Protein AF-A0A6L9EYH8-F1 (afdb_monomer_lite)

Foldseek 3Di:
DPPVPPVPDDPPVVVVVCCCVPVVVVVVVVCLVVPADLPPLDDDLVVLVVCLVVLCVQQVPQEAEPDCLLSSLLSVLVVLVSVCSLAREYEAEDADPDQWAKDWDPCCLVPDLSPTHIYIYGYPPDCLQQLAFSLLNNQVSNLRVLVVVVVSPDDPVRRVVLVVCCVPPPPSVVVVSVVSLLVSLVSNSLSSNLLNCLQPHDSLVCLVSNCVSVVPPVVVNVLLVVLLVCLLVLNLVVSLVSVVVVCVVVVVCLQVVLSSLLSNLVSSLVVVCVVDDPVVNVVSLVSSLVSLVSSCVSNVLALSSLVSNLVSCVVVVNVPSNLVSLVSSCVSPVSGSSSVVVVVVVCVVVVHD

pLDDT: mean 81.03, std 15.71, range [32.38, 97.25]

Structure (mmCIF, N/CA/C/O backbone):
data_AF-A0A6L9EYH8-F1
#
_entry.id   AF-A0A6L9EYH8-F1
#
loop_
_atom_site.group_PDB
_atom_site.id
_atom_site.type_symbol
_atom_site.label_atom_id
_atom_site.label_alt_id
_atom_site.label_comp_id
_atom_site.label_asym_id
_atom_site.label_entity_id
_atom_site.label_seq_id
_atom_site.pdbx_PDB_ins_code
_atom_site.Cartn_x
_atom_site.Cartn_y
_atom_site.Cartn_z
_atom_site.occupancy
_atom_site.B_iso_or_equiv
_atom_site.auth_seq_id
_atom_site.auth_comp_id
_atom_site.auth_asym_id
_atom_site.auth_atom_id
_atom_site.pdbx_PDB_model_num
ATOM 1 N N . MET A 1 1 ? 0.171 -6.968 66.151 1.00 46.44 1 MET A N 1
ATOM 2 C CA . MET A 1 1 ? 0.630 -5.796 65.361 1.00 46.44 1 MET A CA 1
ATOM 3 C C . MET A 1 1 ? 2.165 -5.597 65.370 1.00 46.44 1 MET A C 1
ATOM 5 O O . MET A 1 1 ? 2.631 -4.466 65.393 1.00 46.44 1 MET A O 1
ATOM 9 N N . LYS A 1 2 ? 2.979 -6.671 65.322 1.00 44.16 2 LYS A N 1
ATOM 10 C CA . LYS A 1 2 ? 4.462 -6.582 65.276 1.00 44.16 2 LYS A CA 1
ATOM 11 C C . LYS A 1 2 ? 5.140 -7.482 64.223 1.00 44.16 2 LYS A C 1
ATOM 13 O O . LYS A 1 2 ? 6.359 -7.507 64.157 1.00 44.16 2 LYS A O 1
ATOM 18 N N . ILE A 1 3 ? 4.368 -8.152 63.360 1.00 38.44 3 ILE A N 1
ATOM 19 C CA . ILE A 1 3 ? 4.906 -8.999 62.274 1.00 38.44 3 ILE A CA 1
ATOM 20 C C . ILE A 1 3 ? 4.793 -8.311 60.895 1.00 38.44 3 ILE A C 1
ATOM 22 O O . ILE A 1 3 ? 5.611 -8.561 60.021 1.00 38.44 3 ILE A O 1
ATOM 26 N N . LEU A 1 4 ? 3.899 -7.324 60.724 1.00 32.38 4 LEU A N 1
ATOM 27 C CA . LEU A 1 4 ? 3.740 -6.593 59.453 1.00 32.38 4 LEU A CA 1
ATOM 28 C C . LEU A 1 4 ? 4.726 -5.426 59.217 1.00 32.38 4 LEU A C 1
ATOM 30 O O . LEU A 1 4 ? 4.709 -4.835 58.145 1.00 32.38 4 LEU A O 1
ATOM 34 N N . LYS A 1 5 ? 5.600 -5.084 60.175 1.00 34.53 5 LYS A N 1
ATOM 35 C CA . LYS A 1 5 ? 6.577 -3.977 60.033 1.00 34.53 5 LYS A CA 1
ATOM 36 C C . LYS A 1 5 ? 7.993 -4.413 59.624 1.00 34.53 5 LYS A C 1
ATOM 38 O O . LYS A 1 5 ? 8.874 -3.568 59.543 1.00 34.53 5 LYS A O 1
ATOM 43 N N . LYS A 1 6 ? 8.227 -5.705 59.357 1.00 36.25 6 LYS A N 1
ATOM 44 C CA . LYS A 1 6 ? 9.548 -6.230 58.943 1.00 36.25 6 LYS A CA 1
ATOM 45 C C . LYS A 1 6 ? 9.671 -6.600 57.460 1.00 36.25 6 LYS A C 1
ATOM 47 O O . LYS A 1 6 ? 10.753 -6.978 57.039 1.00 36.25 6 LYS A O 1
ATOM 52 N N . ILE A 1 7 ? 8.611 -6.445 56.664 1.00 36.25 7 ILE A N 1
ATOM 53 C CA . ILE A 1 7 ? 8.647 -6.710 55.210 1.00 36.25 7 ILE A CA 1
ATOM 54 C C . ILE A 1 7 ? 8.896 -5.420 54.399 1.00 36.25 7 ILE A C 1
ATOM 56 O O . ILE A 1 7 ? 9.101 -5.460 53.193 1.00 36.25 7 ILE A O 1
ATOM 60 N N . THR A 1 8 ? 8.969 -4.256 55.051 1.00 41.19 8 THR A N 1
ATOM 61 C CA . THR A 1 8 ? 9.133 -2.957 54.374 1.00 41.19 8 THR A CA 1
ATOM 62 C C . THR A 1 8 ? 10.580 -2.476 54.228 1.00 41.19 8 THR A C 1
ATOM 64 O O . THR A 1 8 ? 10.797 -1.332 53.845 1.00 41.19 8 THR A O 1
ATOM 67 N N . LEU A 1 9 ? 11.587 -3.305 54.511 1.00 42.16 9 LEU A N 1
ATOM 68 C CA . LEU A 1 9 ? 12.986 -2.894 54.367 1.00 42.16 9 LEU A CA 1
ATOM 69 C C . LEU A 1 9 ? 13.873 -4.087 54.017 1.00 42.16 9 LEU A C 1
ATOM 71 O O . LEU A 1 9 ? 14.459 -4.704 54.896 1.00 42.16 9 LEU A O 1
ATOM 75 N N . LEU A 1 10 ? 13.923 -4.418 52.725 1.00 42.00 10 LEU A N 1
ATOM 76 C CA . LEU A 1 10 ? 15.112 -4.944 52.032 1.00 42.00 10 LEU A CA 1
ATOM 77 C C . LEU A 1 10 ? 14.871 -5.110 50.520 1.00 42.00 10 LEU A C 1
ATOM 79 O O . LEU A 1 10 ? 15.450 -5.979 49.882 1.00 42.00 10 LEU A O 1
ATOM 83 N N . ILE A 1 11 ? 14.064 -4.241 49.904 1.00 47.22 11 ILE A N 1
ATOM 84 C CA . ILE A 1 11 ? 14.244 -3.987 48.472 1.00 47.22 11 ILE A CA 1
ATOM 85 C C . ILE A 1 11 ? 15.241 -2.839 48.409 1.00 47.22 11 IL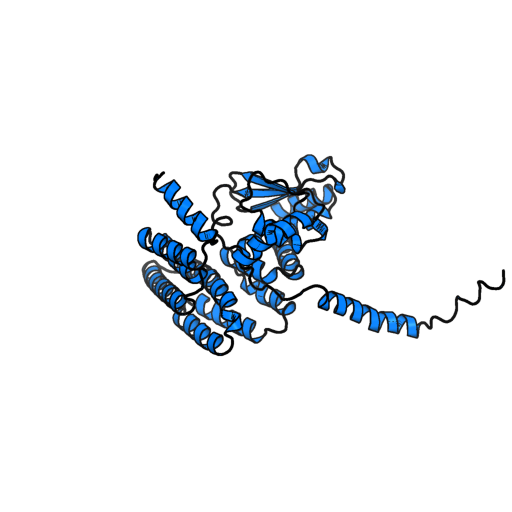E A C 1
ATOM 87 O O . ILE A 1 11 ? 14.877 -1.672 48.522 1.00 47.22 11 ILE A O 1
ATOM 91 N N . ASN A 1 12 ? 16.524 -3.198 48.376 1.00 47.91 12 ASN A N 1
ATOM 92 C CA . ASN A 1 12 ? 17.619 -2.251 48.223 1.00 47.91 12 ASN A CA 1
ATOM 93 C C . ASN A 1 12 ? 17.282 -1.328 47.030 1.00 47.91 12 ASN A C 1
ATOM 95 O O . ASN A 1 12 ? 16.975 -1.852 45.956 1.00 47.91 12 ASN A O 1
ATOM 99 N N . PRO A 1 13 ? 17.295 0.010 47.168 1.00 50.84 13 PRO A N 1
ATOM 100 C CA . PRO A 1 13 ? 17.012 0.909 46.049 1.00 50.84 13 PRO A CA 1
ATOM 101 C C . PRO A 1 13 ? 17.941 0.644 44.855 1.00 50.84 13 PRO A C 1
ATOM 103 O O . PRO A 1 13 ? 17.521 0.820 43.717 1.00 50.84 13 PRO A O 1
ATOM 106 N N . LEU A 1 14 ? 19.143 0.101 45.092 1.00 47.88 14 LEU A N 1
ATOM 107 C CA . LEU A 1 14 ? 20.054 -0.364 44.045 1.00 47.88 14 LEU A CA 1
ATOM 108 C C . LEU A 1 14 ? 19.530 -1.600 43.283 1.00 47.88 14 LEU A C 1
ATOM 110 O O . LEU A 1 14 ? 19.782 -1.729 42.088 1.00 47.88 14 LEU A O 1
ATOM 114 N N . PHE A 1 15 ? 18.778 -2.483 43.951 1.00 52.97 15 PHE A N 1
ATOM 115 C CA . PHE A 1 15 ? 18.129 -3.667 43.369 1.00 52.97 15 PHE A CA 1
ATOM 116 C C . PHE A 1 15 ? 16.884 -3.288 42.554 1.00 52.97 15 PHE A C 1
ATOM 118 O O . PHE A 1 15 ? 16.680 -3.794 41.456 1.00 52.97 15 PHE A O 1
ATOM 125 N N . LEU A 1 16 ? 16.081 -2.333 43.040 1.00 46.91 16 LEU A N 1
ATOM 126 C CA . LEU A 1 16 ? 14.957 -1.790 42.268 1.00 46.91 16 LEU A CA 1
ATOM 127 C C . LEU A 1 16 ? 15.458 -1.030 41.024 1.00 46.91 16 LEU A C 1
ATOM 129 O O . LEU A 1 16 ? 14.881 -1.159 39.949 1.00 46.91 16 LEU A O 1
ATOM 133 N N . LEU A 1 17 ? 16.570 -0.295 41.151 1.00 48.03 17 LEU A N 1
ATOM 134 C CA . LEU A 1 17 ? 17.207 0.418 40.043 1.00 48.03 17 LEU A CA 1
ATOM 135 C C . LEU A 1 17 ? 17.816 -0.541 39.009 1.00 48.03 17 LEU A C 1
ATOM 137 O O . LEU A 1 17 ? 17.683 -0.291 37.819 1.00 48.03 17 LEU A O 1
ATOM 141 N N . THR A 1 18 ? 18.429 -1.655 39.425 1.00 51.03 18 THR A N 1
ATOM 142 C CA . THR A 1 18 ? 18.945 -2.683 38.496 1.00 51.03 18 THR A CA 1
ATOM 143 C C . THR A 1 18 ? 17.826 -3.478 37.832 1.00 51.03 18 THR A C 1
ATOM 145 O O . THR A 1 18 ? 17.914 -3.746 36.640 1.00 51.03 18 THR A O 1
ATOM 148 N N . VAL A 1 19 ? 16.727 -3.776 38.530 1.00 52.09 19 VAL A N 1
ATOM 149 C CA . VAL A 1 19 ? 15.526 -4.350 37.903 1.00 52.09 19 VAL A CA 1
ATOM 150 C C . VAL A 1 19 ? 14.949 -3.383 36.861 1.00 52.09 19 VAL A C 1
ATOM 152 O O . VAL A 1 19 ? 14.676 -3.787 35.737 1.00 52.09 19 VAL A O 1
ATOM 155 N N . VAL A 1 20 ? 14.849 -2.087 37.160 1.00 54.41 20 VAL A N 1
ATOM 156 C CA . VAL A 1 20 ? 14.365 -1.095 36.184 1.00 54.41 20 VAL A CA 1
ATOM 157 C C . VAL A 1 20 ? 15.379 -0.830 35.062 1.00 54.41 20 VAL A C 1
ATOM 159 O O . VAL A 1 20 ? 14.963 -0.613 33.937 1.00 54.41 20 VAL A O 1
ATOM 162 N N . MET A 1 21 ? 16.693 -0.883 35.295 1.00 54.97 21 MET A N 1
ATOM 163 C CA . MET A 1 21 ? 17.698 -0.627 34.247 1.00 54.97 21 MET A CA 1
ATOM 164 C C . MET A 1 21 ? 18.076 -1.852 33.415 1.00 54.97 21 MET A C 1
ATOM 166 O O . MET A 1 21 ? 18.577 -1.687 32.311 1.00 54.97 21 MET A O 1
ATOM 170 N N . VAL A 1 22 ? 17.861 -3.070 33.909 1.00 58.69 22 VAL A N 1
ATOM 171 C CA . VAL A 1 22 ? 18.204 -4.302 33.181 1.00 58.69 22 VAL A CA 1
ATOM 172 C C . VAL A 1 22 ? 16.943 -4.981 32.673 1.00 58.69 22 VAL A C 1
ATOM 174 O O . VAL A 1 22 ? 16.856 -5.300 31.492 1.00 58.69 22 VAL A O 1
ATOM 177 N N . ILE A 1 23 ? 15.929 -5.142 33.527 1.00 52.66 23 ILE A N 1
ATOM 178 C CA . ILE A 1 23 ? 14.704 -5.861 33.164 1.00 52.66 23 ILE A CA 1
ATOM 179 C C . ILE A 1 23 ? 13.781 -4.978 32.328 1.00 52.66 23 ILE A C 1
ATOM 181 O O . ILE A 1 23 ? 13.160 -5.504 31.422 1.00 52.66 23 ILE A O 1
ATOM 185 N N . PHE A 1 24 ? 13.714 -3.655 32.535 1.00 48.50 24 PHE A N 1
ATOM 186 C CA . PHE A 1 24 ? 12.861 -2.793 31.698 1.00 48.50 24 PHE A CA 1
ATOM 187 C C . PHE A 1 24 ? 13.391 -2.636 30.261 1.00 48.50 24 PHE A C 1
ATOM 189 O O . PHE A 1 24 ? 12.591 -2.794 29.341 1.00 48.50 24 PHE A O 1
ATOM 196 N N . PRO A 1 25 ? 14.703 -2.424 30.004 1.00 50.03 25 PRO A N 1
ATOM 197 C CA . PRO A 1 25 ? 15.242 -2.461 28.647 1.00 50.03 25 PRO A CA 1
ATOM 198 C C . PRO A 1 25 ? 15.230 -3.864 28.058 1.00 50.03 25 PRO A C 1
ATOM 200 O O . PRO A 1 25 ? 14.993 -3.986 26.867 1.00 50.03 25 PRO A O 1
ATOM 203 N N . ALA A 1 26 ? 15.409 -4.920 28.860 1.00 45.75 26 ALA A N 1
ATOM 204 C CA . ALA A 1 26 ? 15.232 -6.292 28.390 1.00 45.75 26 ALA A CA 1
ATOM 205 C C . ALA A 1 26 ? 13.761 -6.627 28.095 1.00 45.75 26 ALA A C 1
ATOM 207 O O . ALA A 1 26 ? 13.521 -7.393 27.180 1.00 45.75 26 ALA A O 1
ATOM 208 N N . LEU A 1 27 ? 12.774 -6.039 28.786 1.00 39.75 27 LEU A N 1
ATOM 209 C CA . LEU A 1 27 ? 11.347 -6.174 28.462 1.00 39.75 27 LEU A CA 1
ATOM 210 C C . LEU A 1 27 ? 10.965 -5.336 27.242 1.00 39.75 27 LEU A C 1
ATOM 212 O O . LEU A 1 27 ? 10.157 -5.785 26.444 1.00 39.75 27 LEU A O 1
ATOM 216 N N . LEU A 1 28 ? 11.538 -4.141 27.079 1.00 46.00 28 LEU A N 1
ATOM 217 C CA . LEU A 1 28 ? 11.395 -3.319 25.871 1.00 46.00 28 LEU A CA 1
ATOM 218 C C . LEU A 1 28 ? 12.066 -3.986 24.665 1.00 46.00 28 LEU A C 1
ATOM 220 O O . LEU A 1 28 ? 11.498 -3.987 23.578 1.00 46.00 28 LEU A O 1
ATOM 224 N N . ASN A 1 29 ? 13.241 -4.588 24.858 1.00 45.34 29 ASN A N 1
ATOM 225 C CA . ASN A 1 29 ? 13.940 -5.363 23.838 1.00 45.34 29 ASN A CA 1
ATOM 226 C C . ASN A 1 29 ? 13.233 -6.688 23.574 1.00 45.34 29 ASN A C 1
ATOM 228 O O . ASN A 1 29 ? 13.082 -7.031 22.418 1.00 45.34 29 ASN A O 1
ATOM 232 N N . ALA A 1 30 ? 12.698 -7.374 24.585 1.00 39.12 30 ALA A N 1
ATOM 233 C CA . ALA A 1 30 ? 11.877 -8.567 24.401 1.00 39.12 30 ALA A CA 1
ATOM 234 C C . ALA A 1 30 ? 10.510 -8.234 23.789 1.00 39.12 30 ALA A C 1
ATOM 236 O O . ALA A 1 30 ? 9.972 -9.059 23.074 1.00 39.12 30 ALA A O 1
ATOM 237 N N . GLN A 1 31 ? 9.945 -7.038 23.994 1.00 38.81 31 GLN A N 1
ATOM 238 C CA . GLN A 1 31 ? 8.774 -6.564 23.244 1.00 38.81 31 GLN A CA 1
ATOM 239 C C . GLN A 1 31 ? 9.133 -6.181 21.801 1.00 38.81 31 GLN A C 1
ATOM 241 O O . GLN A 1 31 ? 8.325 -6.421 20.910 1.00 38.81 31 GLN A O 1
ATOM 246 N N . LYS A 1 32 ? 10.342 -5.658 21.549 1.00 41.84 32 LYS A N 1
ATOM 247 C CA . LYS A 1 32 ? 10.893 -5.490 20.191 1.00 41.84 32 LYS A CA 1
ATOM 248 C C . LYS A 1 32 ? 11.203 -6.829 19.508 1.00 41.84 32 LYS A C 1
ATOM 250 O O . LYS A 1 32 ? 10.981 -6.951 18.312 1.00 41.84 32 LYS A O 1
ATOM 255 N N . GLU A 1 33 ? 11.689 -7.828 20.243 1.00 38.69 33 GLU A N 1
ATOM 256 C CA . GLU A 1 33 ? 12.073 -9.152 19.729 1.00 38.69 33 GLU A CA 1
ATOM 257 C C . GLU A 1 33 ? 10.872 -10.106 19.612 1.00 38.69 33 GLU A C 1
ATOM 259 O O . GLU A 1 33 ? 10.801 -10.886 18.667 1.00 38.69 33 GLU A O 1
ATOM 264 N N . ALA A 1 34 ? 9.892 -10.024 20.517 1.00 36.75 34 ALA A N 1
ATOM 265 C CA . ALA A 1 34 ? 8.662 -10.829 20.505 1.00 36.75 34 ALA A CA 1
ATOM 266 C C . ALA A 1 34 ? 7.502 -10.163 19.747 1.00 36.75 34 ALA A C 1
ATOM 268 O O . ALA A 1 34 ? 6.409 -10.722 19.660 1.00 36.75 34 ALA A O 1
ATOM 269 N N . GLY A 1 35 ? 7.721 -8.976 19.188 1.00 37.31 35 GLY A N 1
ATOM 270 C CA . GLY A 1 35 ? 6.690 -8.185 18.536 1.00 37.31 35 GLY A CA 1
ATOM 271 C C . GLY A 1 35 ? 7.243 -7.410 17.358 1.00 37.31 35 GLY A C 1
ATOM 272 O O . GLY A 1 35 ? 7.150 -6.201 17.374 1.00 37.31 35 GLY A O 1
ATOM 273 N N . TYR A 1 36 ? 7.866 -8.097 16.400 1.00 40.25 36 TYR A N 1
ATOM 274 C CA . TYR A 1 36 ? 7.788 -7.849 14.954 1.00 40.25 36 TYR A CA 1
ATOM 275 C C . TYR A 1 36 ? 8.670 -8.891 14.272 1.00 40.25 36 TYR A C 1
ATOM 277 O O . TYR A 1 36 ? 9.861 -8.701 14.050 1.00 40.25 36 TYR A O 1
ATOM 285 N N . SER A 1 37 ? 8.078 -10.042 13.953 1.00 37.16 37 SER A N 1
ATOM 286 C CA . SER A 1 37 ? 8.694 -10.929 12.976 1.00 37.16 37 SER A CA 1
ATOM 287 C C . SER A 1 37 ? 8.723 -10.174 11.648 1.00 37.16 37 SER A C 1
ATOM 289 O O . SER A 1 37 ? 7.671 -9.873 11.086 1.00 37.16 37 SER A O 1
ATOM 291 N N . SER A 1 38 ? 9.925 -9.889 11.157 1.00 45.41 38 SER A N 1
ATOM 292 C CA . SER A 1 38 ? 10.261 -9.359 9.830 1.00 45.41 38 SER A CA 1
ATOM 293 C C . SER A 1 38 ? 9.802 -10.258 8.663 1.00 45.41 38 SER A C 1
ATOM 295 O O . SER A 1 38 ? 10.379 -10.230 7.578 1.00 45.41 38 SER A O 1
ATOM 297 N N . SER A 1 39 ? 8.792 -11.111 8.861 1.00 49.34 39 SER A N 1
ATOM 298 C CA . SER A 1 39 ? 8.615 -12.310 8.046 1.00 49.34 39 SER A CA 1
ATOM 299 C C . SER A 1 39 ? 7.943 -12.103 6.701 1.00 49.34 39 SER A C 1
ATOM 301 O O . SER A 1 39 ? 8.068 -13.005 5.890 1.00 49.34 39 SER A O 1
ATOM 303 N N . ASN A 1 40 ? 7.299 -10.972 6.390 1.00 61.03 40 ASN A N 1
ATOM 304 C CA . ASN A 1 40 ? 6.693 -10.804 5.063 1.00 61.03 40 ASN A CA 1
ATOM 305 C C . ASN A 1 40 ? 6.862 -9.388 4.504 1.00 61.03 40 ASN A C 1
ATOM 307 O O . ASN A 1 40 ? 5.939 -8.574 4.516 1.00 61.03 40 ASN A O 1
ATOM 311 N N . ARG A 1 41 ? 8.040 -9.127 3.920 1.00 77.62 41 ARG A N 1
ATOM 312 C CA . ARG A 1 41 ? 8.264 -7.960 3.038 1.00 77.62 41 ARG A CA 1
ATOM 313 C C . ARG A 1 41 ? 7.252 -7.927 1.890 1.00 77.62 41 ARG A C 1
ATOM 315 O O . ARG A 1 41 ? 6.877 -6.867 1.409 1.00 77.62 41 ARG A O 1
ATOM 322 N N . ILE A 1 42 ? 6.766 -9.104 1.499 1.00 80.81 42 ILE A N 1
ATOM 323 C CA . ILE A 1 42 ? 5.692 -9.297 0.534 1.00 80.81 42 ILE A CA 1
ATOM 324 C C . ILE A 1 42 ? 4.697 -10.309 1.078 1.00 80.81 42 ILE A C 1
ATOM 326 O O . ILE A 1 42 ? 5.068 -11.397 1.502 1.00 80.81 42 ILE A O 1
ATOM 330 N N . PHE A 1 43 ? 3.418 -9.977 0.961 1.00 87.12 43 PHE A N 1
ATOM 331 C CA . PHE A 1 43 ? 2.324 -10.930 1.036 1.00 87.12 43 PHE A CA 1
ATOM 332 C C . PHE A 1 43 ? 2.038 -11.509 -0.345 1.00 87.12 43 PHE A C 1
ATOM 334 O O . PHE A 1 43 ? 1.752 -10.763 -1.286 1.00 87.12 43 PHE A O 1
ATOM 341 N N . LEU A 1 44 ? 2.095 -12.834 -0.458 1.00 83.12 44 LEU A N 1
ATOM 342 C CA . LEU A 1 44 ? 1.721 -13.555 -1.668 1.00 83.12 44 LEU A CA 1
ATOM 343 C C . LEU A 1 44 ? 0.234 -13.910 -1.620 1.00 83.12 44 LEU A C 1
ATOM 345 O O . LEU A 1 44 ? -0.267 -14.420 -0.620 1.00 83.12 44 LEU A O 1
ATOM 349 N N . GLU A 1 45 ? -0.484 -13.631 -2.707 1.00 83.31 45 GLU A N 1
ATOM 350 C CA . GLU A 1 45 ? -1.943 -13.772 -2.740 1.00 83.31 45 GLU A CA 1
ATOM 351 C C . GLU A 1 45 ? -2.415 -15.193 -2.449 1.00 83.31 45 GLU A C 1
ATOM 353 O O . GLU A 1 45 ? -3.297 -15.363 -1.612 1.00 83.31 45 GLU A O 1
ATOM 358 N N . HIS A 1 46 ? -1.807 -16.204 -3.071 1.00 80.44 46 HIS A N 1
ATOM 359 C CA . HIS A 1 46 ? -2.185 -17.602 -2.863 1.00 80.44 46 HIS A CA 1
ATOM 360 C C . HIS A 1 46 ? -1.969 -18.055 -1.407 1.00 80.44 46 HIS A C 1
ATOM 362 O O . HIS A 1 46 ? -2.838 -18.707 -0.827 1.00 80.44 46 HIS A O 1
ATOM 368 N N . GLU A 1 47 ? -0.859 -17.652 -0.779 1.00 85.69 47 GLU A N 1
ATOM 369 C CA . GLU A 1 47 ? -0.560 -17.993 0.616 1.00 85.69 47 GLU A CA 1
ATOM 370 C C . GLU A 1 47 ? -1.544 -17.332 1.582 1.00 85.69 47 GLU A C 1
ATOM 372 O O . GLU A 1 47 ? -2.027 -17.958 2.528 1.00 85.69 47 GLU A O 1
ATOM 377 N N . MET A 1 48 ? -1.854 -16.054 1.350 1.00 90.12 48 MET A N 1
ATOM 378 C CA . MET A 1 48 ? -2.745 -15.301 2.227 1.00 90.12 48 MET A CA 1
ATOM 379 C C . MET A 1 48 ? -4.212 -15.671 2.013 1.00 90.12 48 MET A C 1
ATOM 381 O O . MET A 1 48 ? -4.972 -15.714 2.981 1.00 90.12 48 MET A O 1
ATOM 385 N N . ALA A 1 49 ? -4.607 -16.009 0.784 1.00 88.69 49 ALA A N 1
ATOM 386 C CA . ALA A 1 49 ? -5.921 -16.568 0.491 1.00 88.69 49 ALA A CA 1
ATOM 387 C C . ALA A 1 49 ? -6.142 -17.884 1.252 1.00 88.69 49 ALA A C 1
ATOM 389 O O . ALA A 1 49 ? -7.200 -18.058 1.850 1.00 88.69 49 ALA A O 1
ATOM 390 N N . GLY A 1 50 ? -5.124 -18.748 1.347 1.00 89.94 50 GLY A N 1
ATOM 391 C CA . GLY A 1 50 ? -5.178 -19.964 2.170 1.00 89.94 50 GLY A CA 1
ATOM 392 C C . GLY A 1 50 ? -5.360 -19.712 3.676 1.00 89.94 50 GLY A C 1
ATOM 393 O O . GLY A 1 50 ? -5.785 -20.604 4.405 1.00 89.94 50 GLY A O 1
ATOM 394 N N . LYS A 1 51 ? -5.087 -18.491 4.159 1.00 93.62 51 LYS A N 1
ATOM 395 C CA . LYS A 1 51 ? -5.228 -18.089 5.573 1.00 93.62 51 LYS A CA 1
ATOM 396 C C . LYS A 1 51 ? -6.510 -17.298 5.858 1.00 93.62 51 LYS A C 1
ATOM 398 O O . LYS A 1 51 ? -6.734 -16.909 7.009 1.00 93.62 51 LYS A O 1
ATOM 403 N N . ILE A 1 52 ? -7.356 -17.052 4.852 1.00 94.94 52 ILE A N 1
ATOM 404 C CA . ILE A 1 52 ? -8.494 -16.127 4.968 1.00 94.94 52 ILE A CA 1
ATOM 405 C C . ILE A 1 52 ? -9.480 -16.519 6.071 1.00 94.94 52 ILE A C 1
ATOM 407 O O . ILE A 1 52 ? -9.970 -15.647 6.785 1.00 94.94 52 ILE A O 1
ATOM 411 N N . ASP A 1 53 ? -9.748 -17.811 6.260 1.00 96.38 53 ASP A N 1
ATOM 412 C CA . ASP A 1 53 ? -10.721 -18.269 7.254 1.00 96.38 53 ASP A CA 1
ATOM 413 C C . ASP A 1 53 ? -10.227 -18.033 8.686 1.00 96.38 53 ASP A C 1
ATOM 415 O O . ASP A 1 53 ? -10.988 -17.561 9.534 1.00 96.38 53 ASP A O 1
ATOM 419 N N . SER A 1 54 ? -8.933 -18.252 8.939 1.00 96.75 54 SER A N 1
ATOM 420 C CA . SER A 1 54 ? -8.299 -17.964 10.233 1.00 96.75 54 SER A CA 1
ATOM 421 C C . SER A 1 54 ? -8.265 -16.460 10.526 1.00 96.75 54 SER A C 1
ATOM 423 O O . SER A 1 54 ? -8.598 -16.013 11.631 1.00 96.75 54 SER A O 1
ATOM 425 N N . LEU A 1 55 ? -7.949 -15.654 9.506 1.00 96.31 55 LEU A N 1
ATOM 426 C CA . LEU A 1 55 ? -8.000 -14.196 9.597 1.00 96.31 55 LEU A CA 1
ATOM 427 C C . LEU A 1 55 ? -9.424 -13.702 9.883 1.00 96.31 55 LEU A C 1
ATOM 429 O O . LEU A 1 55 ? -9.622 -12.863 10.762 1.00 96.31 55 LEU A O 1
ATOM 433 N N . ARG A 1 56 ? -10.431 -14.250 9.194 1.00 96.06 56 ARG A N 1
ATOM 434 C CA . ARG A 1 56 ? -11.841 -13.893 9.389 1.00 96.06 56 ARG A CA 1
ATOM 435 C C . ARG A 1 56 ? -12.320 -14.267 10.787 1.00 96.06 56 ARG A C 1
ATOM 437 O O . ARG A 1 56 ? -12.970 -13.451 11.437 1.00 96.06 56 ARG A O 1
ATOM 444 N N . ALA A 1 57 ? -11.960 -15.453 11.277 1.00 96.25 57 ALA A N 1
ATOM 445 C CA . ALA A 1 57 ? -12.284 -15.875 12.635 1.00 96.25 57 ALA A CA 1
ATOM 446 C C . ALA A 1 57 ? -11.701 -14.910 13.682 1.00 96.25 57 ALA A C 1
ATOM 448 O O . ALA A 1 57 ? -12.396 -14.538 14.630 1.00 96.25 57 ALA A O 1
ATOM 449 N N . SER A 1 58 ? -10.462 -14.455 13.467 1.00 95.50 58 SER A N 1
ATOM 450 C CA . SER A 1 58 ? -9.717 -13.621 14.416 1.00 95.50 58 SER A CA 1
ATOM 451 C C . SER A 1 58 ? -10.074 -12.131 14.366 1.00 95.50 58 SER A C 1
ATOM 453 O O . SER A 1 58 ? -10.126 -11.496 15.419 1.00 95.50 58 SER A O 1
ATOM 455 N N . PHE A 1 59 ? -10.329 -11.573 13.177 1.00 96.00 59 PHE A N 1
ATOM 456 C CA . PHE A 1 59 ? -10.447 -10.121 12.951 1.00 96.00 59 PHE A CA 1
ATOM 457 C C . PHE A 1 59 ? -11.719 -9.695 12.197 1.00 96.00 59 PHE A C 1
ATOM 459 O O . PHE A 1 59 ? -11.982 -8.502 12.068 1.00 96.00 59 PHE A O 1
ATOM 466 N N . GLY A 1 60 ? -12.532 -10.637 11.709 1.00 94.50 60 GLY A N 1
ATOM 467 C CA . GLY A 1 60 ? -13.706 -10.351 10.875 1.00 94.50 60 GLY A CA 1
ATOM 468 C C . GLY A 1 60 ? -15.015 -10.104 11.630 1.00 94.50 60 GLY A C 1
ATOM 469 O O . GLY A 1 60 ? -15.950 -9.564 11.046 1.00 94.50 60 GLY A O 1
ATOM 470 N N . GLN A 1 61 ? -15.096 -10.452 12.919 1.00 94.75 61 GLN A N 1
ATOM 471 C CA . GLN A 1 61 ? -16.363 -10.512 13.676 1.00 94.75 61 GLN A CA 1
ATOM 472 C C . GLN A 1 61 ? -17.144 -9.187 13.722 1.00 94.75 61 GLN A C 1
ATOM 474 O O . GLN A 1 61 ? -18.371 -9.184 13.782 1.00 94.75 61 GLN A O 1
ATOM 479 N N . HIS A 1 62 ? -16.441 -8.054 13.676 1.00 95.25 62 HIS A N 1
ATOM 480 C CA . HIS A 1 62 ? -17.035 -6.716 13.773 1.00 95.25 62 HIS A CA 1
ATOM 481 C C . HIS A 1 62 ? -16.976 -5.930 12.458 1.00 95.25 62 HIS A C 1
ATOM 483 O O . HIS A 1 62 ? -17.203 -4.713 12.444 1.00 95.25 62 HIS A O 1
ATOM 489 N N . ILE A 1 63 ? -16.681 -6.620 11.353 1.00 95.62 63 ILE A N 1
ATOM 490 C CA . ILE A 1 63 ? -16.567 -6.029 10.025 1.00 95.62 63 ILE A CA 1
ATOM 491 C C . ILE A 1 63 ? -17.842 -6.309 9.239 1.00 95.62 63 ILE A C 1
ATOM 493 O O . ILE A 1 63 ? -18.216 -7.452 9.000 1.00 95.62 63 ILE A O 1
ATOM 497 N N . HIS A 1 64 ? -18.503 -5.246 8.795 1.00 95.12 64 HIS A N 1
ATOM 498 C CA . HIS A 1 64 ? -19.634 -5.343 7.883 1.00 95.12 64 HIS A CA 1
ATOM 499 C C . HIS A 1 64 ? -19.217 -4.892 6.486 1.00 95.12 64 HIS A C 1
ATOM 501 O O . HIS A 1 64 ? -18.762 -3.761 6.300 1.00 95.12 64 HIS A O 1
ATOM 507 N N . MET A 1 65 ? -19.415 -5.756 5.496 1.00 91.31 65 MET A N 1
ATOM 508 C CA . MET A 1 65 ? -19.083 -5.488 4.100 1.00 91.31 65 MET A CA 1
ATOM 509 C C . MET A 1 65 ? -20.206 -5.981 3.186 1.00 91.31 65 MET A C 1
ATOM 511 O O . MET A 1 65 ? -20.752 -7.058 3.398 1.00 91.31 65 MET A O 1
ATOM 515 N N . GLU A 1 66 ? -20.566 -5.170 2.189 1.00 84.88 66 GLU A N 1
ATOM 516 C CA . GLU A 1 66 ? -21.606 -5.513 1.200 1.00 84.88 66 GLU A CA 1
ATOM 517 C C . GLU A 1 66 ? -21.106 -6.548 0.179 1.00 84.88 66 GLU A C 1
ATOM 519 O O . GLU A 1 66 ? -21.891 -7.313 -0.369 1.00 84.88 66 GLU A O 1
ATOM 524 N N . ASN A 1 67 ? -19.795 -6.590 -0.061 1.00 85.88 67 ASN A N 1
ATOM 525 C CA . ASN A 1 67 ? -19.127 -7.597 -0.876 1.00 85.88 67 ASN A CA 1
ATOM 526 C C . ASN A 1 67 ? -17.769 -7.952 -0.241 1.00 85.88 67 ASN A C 1
ATOM 528 O O . ASN A 1 67 ? -17.270 -7.215 0.612 1.00 85.88 67 ASN A O 1
ATOM 532 N N . LYS A 1 68 ? -17.162 -9.058 -0.680 1.00 88.81 68 LYS A N 1
ATOM 533 C CA . LYS A 1 68 ? -15.880 -9.555 -0.152 1.00 88.81 68 LYS A CA 1
ATOM 534 C C . LYS A 1 68 ? -14.652 -9.081 -0.931 1.00 88.81 68 LYS A C 1
ATOM 536 O O . LYS A 1 68 ? -13.557 -9.578 -0.687 1.00 88.81 68 LYS A O 1
ATOM 541 N N . GLU A 1 69 ? -14.810 -8.120 -1.845 1.00 88.19 69 GLU A N 1
ATOM 542 C CA . GLU A 1 69 ? -13.726 -7.641 -2.714 1.00 88.19 69 GLU A CA 1
ATOM 543 C C . GLU A 1 69 ? -12.487 -7.280 -1.886 1.00 88.19 69 GLU A C 1
ATOM 545 O O . GLU A 1 69 ? -11.410 -7.823 -2.094 1.00 88.19 69 GLU A O 1
ATOM 550 N N . PHE A 1 70 ? -12.635 -6.454 -0.858 1.00 92.81 70 PHE A N 1
ATOM 551 C CA . PHE A 1 70 ? -11.510 -6.036 -0.020 1.00 92.81 70 PHE A CA 1
ATOM 552 C C . PHE A 1 70 ? -11.373 -6.815 1.290 1.00 92.81 70 PHE A C 1
ATOM 554 O O . PHE A 1 70 ? -10.676 -6.363 2.193 1.00 92.81 70 PHE A O 1
ATOM 561 N N . GLU A 1 71 ? -12.003 -7.989 1.407 1.00 94.62 71 GLU A N 1
ATOM 562 C CA . GLU A 1 71 ? -11.966 -8.782 2.641 1.00 94.62 71 GLU A CA 1
ATOM 563 C C . GLU A 1 71 ? -10.534 -9.203 2.995 1.00 94.62 71 GLU A C 1
ATOM 565 O O . GLU A 1 71 ? -10.048 -8.885 4.077 1.00 94.62 71 GLU A O 1
ATOM 570 N N . LEU A 1 72 ? -9.835 -9.861 2.064 1.00 95.12 72 LEU A N 1
ATOM 571 C CA . LEU A 1 72 ? -8.465 -10.332 2.277 1.00 95.12 72 LEU A CA 1
ATOM 572 C C . LEU A 1 72 ? -7.485 -9.203 2.666 1.00 95.12 72 LEU A C 1
ATOM 574 O O . LEU A 1 72 ? -6.910 -9.298 3.749 1.00 95.12 72 LEU A O 1
ATOM 578 N N . PRO A 1 73 ? -7.294 -8.129 1.870 1.00 95.81 73 PRO A N 1
ATOM 579 C CA . PRO A 1 73 ? -6.343 -7.072 2.222 1.00 95.81 73 PRO A CA 1
ATOM 580 C C . PRO A 1 73 ? -6.702 -6.360 3.531 1.00 95.81 73 PRO A C 1
ATOM 582 O O . PRO A 1 73 ? -5.807 -6.053 4.317 1.00 95.81 73 PRO A O 1
ATOM 585 N N . LEU A 1 74 ? -7.993 -6.138 3.811 1.00 96.88 74 LEU A N 1
ATOM 586 C CA . LEU A 1 74 ? -8.416 -5.516 5.064 1.00 96.88 74 LEU A CA 1
ATOM 587 C C . LEU A 1 74 ? -8.107 -6.403 6.274 1.00 96.88 74 LEU A C 1
ATOM 589 O O . LEU A 1 74 ? -7.649 -5.892 7.292 1.00 96.88 74 LEU A O 1
ATOM 593 N N . LEU A 1 75 ? -8.368 -7.709 6.191 1.00 97.00 75 LEU A N 1
ATOM 594 C CA . LEU A 1 75 ? -8.128 -8.617 7.313 1.00 97.00 75 LEU A CA 1
ATOM 595 C C . LEU A 1 75 ? -6.634 -8.832 7.579 1.00 97.00 75 LEU A C 1
ATOM 597 O O . LEU A 1 75 ? -6.252 -8.942 8.741 1.00 97.00 75 LEU A O 1
ATOM 601 N N . ILE A 1 76 ? -5.796 -8.828 6.536 1.00 96.88 76 ILE A N 1
ATOM 602 C CA . ILE A 1 76 ? -4.334 -8.798 6.693 1.00 96.88 76 ILE A CA 1
ATOM 603 C C . ILE A 1 76 ? -3.919 -7.503 7.389 1.00 96.88 76 ILE A C 1
ATOM 605 O O . ILE A 1 76 ? -3.214 -7.549 8.386 1.00 96.88 76 ILE A O 1
ATOM 609 N N . ALA A 1 77 ? -4.388 -6.341 6.925 1.00 97.19 77 ALA A N 1
ATOM 610 C CA . ALA A 1 77 ? -4.057 -5.081 7.582 1.00 97.19 77 ALA A CA 1
ATOM 611 C C . ALA A 1 77 ? -4.503 -5.096 9.058 1.00 97.19 77 ALA A C 1
ATOM 613 O O . ALA A 1 77 ? -3.706 -4.817 9.947 1.00 97.19 77 ALA A O 1
ATOM 614 N N . LEU A 1 78 ? -5.740 -5.514 9.350 1.00 96.81 78 LEU A N 1
ATOM 615 C CA . LEU A 1 78 ? -6.275 -5.608 10.714 1.00 96.81 78 LEU A CA 1
ATOM 616 C C . LEU A 1 78 ? -5.501 -6.566 11.621 1.00 96.81 78 LEU A C 1
ATOM 618 O O . LEU A 1 78 ? -5.438 -6.299 12.822 1.00 96.81 78 LEU A O 1
ATOM 622 N N . SER A 1 79 ? -4.892 -7.635 11.093 1.00 96.12 79 SER A N 1
ATOM 623 C CA . SER A 1 79 ? -4.100 -8.544 11.928 1.00 96.12 79 SER A CA 1
ATOM 624 C C . SER A 1 79 ? -2.868 -7.877 12.538 1.00 96.12 79 SER A C 1
ATOM 626 O O . SER A 1 79 ? -2.358 -8.354 13.547 1.00 96.12 79 SER A O 1
ATOM 628 N N . HIS A 1 80 ? -2.437 -6.746 11.976 1.00 95.62 80 HIS A N 1
ATOM 629 C CA . HIS A 1 80 ? -1.377 -5.904 12.522 1.00 95.62 80 HIS A CA 1
ATOM 630 C C . HIS A 1 80 ? -1.891 -4.835 13.498 1.00 95.62 80 HIS A C 1
ATOM 632 O O . HIS A 1 80 ? -1.093 -4.277 14.240 1.00 95.62 80 HIS A O 1
ATOM 638 N N . TYR A 1 81 ? -3.206 -4.585 13.571 1.00 95.19 81 TYR A N 1
ATOM 639 C CA . TYR A 1 81 ? -3.845 -3.647 14.506 1.00 95.19 81 TYR A CA 1
ATOM 640 C C . TYR A 1 81 ? -4.744 -4.388 15.517 1.00 95.19 81 TYR A C 1
ATOM 642 O O . TYR A 1 81 ? -5.965 -4.193 15.518 1.00 95.19 81 TYR A O 1
ATOM 650 N N . PRO A 1 82 ? -4.195 -5.208 16.438 1.00 92.81 82 PRO A N 1
ATOM 651 C CA . PRO A 1 82 ? -5.002 -5.997 17.375 1.00 92.81 82 PRO A CA 1
ATOM 652 C C . PRO A 1 82 ? -5.905 -5.132 18.268 1.00 92.81 82 PRO A C 1
ATOM 654 O O . PRO A 1 82 ? -6.995 -5.551 18.655 1.00 92.81 82 PRO A O 1
ATOM 657 N N . SER A 1 83 ? -5.512 -3.881 18.530 1.00 93.75 83 SER A N 1
ATOM 658 C CA . SER A 1 83 ? -6.311 -2.899 19.276 1.00 93.75 83 SER A CA 1
ATOM 659 C C . SER A 1 83 ? -7.610 -2.477 18.567 1.00 93.75 83 SER A C 1
ATOM 661 O O . SER A 1 83 ? -8.468 -1.838 19.194 1.00 93.75 83 SER A O 1
ATOM 663 N N . LEU A 1 84 ? -7.769 -2.814 17.282 1.00 94.88 84 LEU A N 1
ATOM 664 C CA . LEU A 1 84 ? -8.961 -2.565 16.474 1.00 94.88 84 LEU A CA 1
ATOM 665 C C . LEU A 1 84 ? -9.864 -3.797 16.310 1.00 94.88 84 LEU A C 1
ATOM 667 O O . LEU A 1 84 ? -10.949 -3.639 15.759 1.00 94.88 84 LEU A O 1
ATOM 671 N N . LYS A 1 85 ? -9.497 -4.977 16.833 1.00 93.12 85 LYS A N 1
ATOM 672 C CA . LYS A 1 85 ? -10.247 -6.242 16.668 1.00 93.12 85 LYS A CA 1
ATOM 673 C C . LYS A 1 85 ? -11.745 -6.146 17.003 1.00 93.12 85 LYS A C 1
ATOM 675 O O . LYS A 1 85 ? -12.583 -6.688 16.285 1.00 93.12 85 LYS A O 1
ATOM 680 N N . ASP A 1 86 ? -12.087 -5.417 18.064 1.00 93.25 86 ASP A N 1
ATOM 681 C CA . ASP A 1 86 ? -13.478 -5.245 18.517 1.00 93.25 86 ASP A CA 1
ATOM 682 C C . ASP A 1 86 ? -14.135 -3.957 17.990 1.00 93.25 86 ASP A C 1
ATOM 684 O O . ASP A 1 86 ? -15.206 -3.536 18.433 1.00 93.25 86 ASP A O 1
ATOM 688 N N . THR A 1 87 ? -13.482 -3.280 17.044 1.00 94.50 87 THR A N 1
ATOM 689 C CA . THR A 1 87 ? -13.983 -2.031 16.471 1.00 94.50 87 THR A CA 1
ATOM 690 C C . THR A 1 87 ? -15.012 -2.330 15.390 1.00 94.50 87 THR A C 1
ATOM 692 O O . THR A 1 87 ? -14.738 -3.042 14.429 1.00 94.50 87 THR A O 1
ATOM 695 N N . LYS A 1 88 ? -16.198 -1.725 15.507 1.00 95.94 88 LYS A N 1
ATOM 696 C CA . LYS A 1 88 ? -17.260 -1.830 14.498 1.00 95.94 88 LYS A CA 1
ATOM 697 C C . LYS A 1 88 ? -16.853 -1.056 13.245 1.00 95.94 88 LYS A C 1
ATOM 699 O O . LYS A 1 88 ? -16.892 0.179 13.248 1.00 95.94 88 LYS A O 1
ATOM 704 N N . ILE A 1 89 ? -16.494 -1.762 12.177 1.00 96.31 89 ILE A N 1
ATOM 705 C CA . ILE A 1 89 ? -16.065 -1.173 10.903 1.00 96.31 89 ILE A CA 1
ATOM 706 C C . ILE A 1 89 ? -17.054 -1.574 9.812 1.00 96.31 89 ILE A C 1
ATOM 708 O O . ILE A 1 89 ? -17.412 -2.739 9.668 1.00 96.31 89 ILE A O 1
ATOM 712 N N . LYS A 1 90 ? -17.499 -0.599 9.021 1.00 95.69 90 LYS A N 1
ATOM 713 C CA . LYS A 1 90 ? -18.333 -0.824 7.843 1.00 95.69 90 LYS A CA 1
ATOM 714 C C . LYS A 1 90 ? -17.593 -0.402 6.578 1.00 95.69 90 LYS A C 1
ATOM 716 O O . LYS A 1 90 ? -17.250 0.771 6.438 1.00 95.69 90 LYS A O 1
ATOM 721 N N . ILE A 1 91 ? -17.416 -1.322 5.639 1.00 94.81 91 ILE A N 1
ATOM 722 C CA . ILE A 1 91 ? -16.972 -0.986 4.285 1.00 94.81 91 ILE A CA 1
ATOM 723 C C . ILE A 1 91 ? -18.180 -0.452 3.513 1.00 94.81 91 ILE A C 1
ATOM 725 O O . ILE A 1 91 ? -19.257 -1.050 3.537 1.00 94.81 91 ILE A O 1
ATOM 729 N N . VAL A 1 92 ? -18.026 0.706 2.873 1.00 92.56 92 VAL A N 1
ATOM 730 C CA . VAL A 1 92 ? -19.087 1.357 2.098 1.00 92.56 92 VAL A CA 1
ATOM 731 C C . VAL A 1 92 ? -18.555 1.746 0.731 1.00 92.56 92 VAL A C 1
ATOM 733 O O . VAL A 1 92 ? -17.601 2.511 0.633 1.00 92.56 92 VAL A O 1
ATOM 736 N N . TYR A 1 93 ? -19.238 1.305 -0.319 1.00 91.06 93 TYR A N 1
ATOM 737 C CA . TYR A 1 93 ? -18.908 1.662 -1.693 1.00 91.06 93 TYR A CA 1
ATOM 738 C C . TYR A 1 93 ? -19.709 2.889 -2.146 1.00 91.06 93 TYR A C 1
ATOM 740 O O . TYR A 1 93 ? -20.944 2.893 -2.096 1.00 91.06 93 TYR A O 1
ATOM 748 N N . LYS A 1 94 ? -19.032 3.949 -2.597 1.00 90.12 94 LYS A N 1
ATOM 749 C CA . LYS A 1 94 ? -19.661 5.200 -3.072 1.00 90.12 94 LYS A CA 1
ATOM 750 C C . LYS A 1 94 ? -18.992 5.705 -4.345 1.00 90.12 94 LYS A C 1
ATOM 752 O O . LYS A 1 94 ? -17.875 5.314 -4.616 1.00 90.12 94 LYS A O 1
ATOM 757 N N . ASN A 1 95 ? -19.643 6.604 -5.079 1.00 89.69 95 ASN A N 1
ATOM 758 C CA . ASN A 1 95 ? -18.962 7.401 -6.103 1.00 89.69 95 ASN A CA 1
ATOM 759 C C . ASN A 1 95 ? -18.309 8.604 -5.402 1.00 89.69 95 ASN A C 1
ATOM 761 O O . ASN A 1 95 ? -19.014 9.469 -4.878 1.00 89.69 95 ASN A O 1
ATOM 765 N N . THR A 1 96 ? -16.982 8.629 -5.313 1.00 87.38 96 THR A N 1
ATOM 766 C CA . THR A 1 96 ? -16.204 9.653 -4.601 1.00 87.38 96 THR A CA 1
ATOM 767 C C . THR A 1 96 ? -14.875 9.912 -5.304 1.00 87.38 96 THR A C 1
ATOM 769 O O . THR A 1 96 ? -14.274 9.019 -5.882 1.00 87.38 96 THR A O 1
ATOM 772 N N . LYS A 1 97 ? -14.381 11.153 -5.223 1.00 84.88 97 LYS A N 1
ATOM 773 C CA . LYS A 1 97 ? -13.074 11.528 -5.790 1.00 84.88 97 LYS A CA 1
ATOM 774 C C . LYS A 1 97 ? -11.897 10.893 -5.043 1.00 84.88 97 LYS A C 1
ATOM 776 O O . LYS A 1 97 ? -10.842 10.695 -5.626 1.00 84.88 97 LYS A O 1
ATOM 781 N N . ILE A 1 98 ? -12.071 10.616 -3.750 1.00 84.62 98 ILE A N 1
ATOM 782 C CA . ILE A 1 98 ? -11.035 10.003 -2.913 1.00 84.62 98 ILE A CA 1
ATOM 783 C C . ILE A 1 98 ? -11.150 8.474 -3.036 1.00 84.62 98 ILE A C 1
ATOM 785 O O . ILE A 1 98 ? -12.226 7.965 -2.709 1.00 84.62 98 ILE A O 1
ATOM 789 N N . PRO A 1 99 ? -10.090 7.754 -3.461 1.00 85.75 99 PRO A N 1
ATOM 790 C CA . PRO A 1 99 ? -10.146 6.311 -3.712 1.00 85.75 99 PRO A CA 1
ATOM 791 C C . PRO A 1 99 ? -10.525 5.460 -2.492 1.00 85.75 99 PRO A C 1
ATOM 793 O O . PRO A 1 99 ? -11.357 4.560 -2.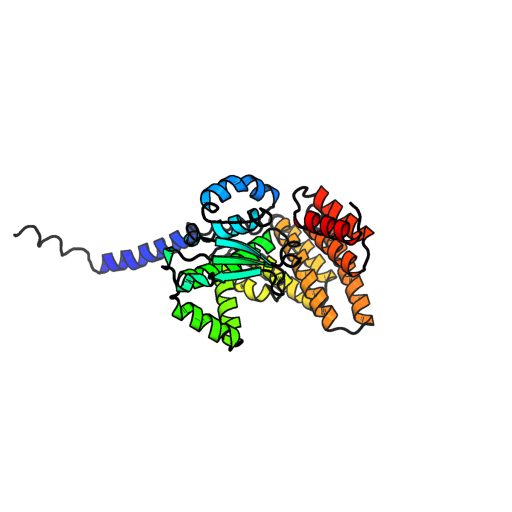608 1.00 85.75 99 PRO A O 1
ATOM 796 N N . LEU A 1 100 ? -9.949 5.763 -1.327 1.00 90.69 100 LEU A N 1
ATOM 797 C CA . LEU A 1 100 ? -10.262 5.145 -0.041 1.00 90.69 100 LEU A CA 1
ATOM 798 C C . LEU A 1 100 ? -10.207 6.218 1.052 1.00 90.69 100 LEU A C 1
ATOM 800 O O . LEU A 1 100 ? -9.406 7.138 0.957 1.00 90.69 100 LEU A O 1
ATOM 804 N N . SER A 1 101 ? -11.103 6.162 2.041 1.00 92.19 101 SER A N 1
ATOM 805 C CA . SER A 1 101 ? -10.976 7.002 3.240 1.00 92.19 101 SER A CA 1
ATOM 806 C C . SER A 1 101 ? -11.659 6.404 4.465 1.00 92.19 101 SER A C 1
ATOM 808 O O . SER A 1 101 ? -12.793 5.916 4.394 1.00 92.19 101 SER A O 1
ATOM 810 N N . ALA A 1 102 ? -11.007 6.527 5.612 1.00 93.50 102 ALA A N 1
ATOM 811 C CA . ALA A 1 102 ? -11.515 6.190 6.927 1.00 93.50 102 ALA A CA 1
ATOM 812 C C . ALA A 1 102 ? -12.235 7.380 7.566 1.00 93.50 102 ALA A C 1
ATOM 814 O O . ALA A 1 102 ? -11.710 8.491 7.654 1.00 93.50 102 ALA A O 1
ATOM 815 N N . ARG A 1 103 ? -13.465 7.160 8.048 1.00 90.81 103 ARG A N 1
ATOM 816 C CA . ARG A 1 103 ? -14.264 8.211 8.700 1.00 90.81 103 ARG A CA 1
ATOM 817 C C . ARG A 1 103 ? -15.084 7.671 9.871 1.00 90.81 103 ARG A C 1
ATOM 819 O O . ARG A 1 103 ? -15.645 6.576 9.772 1.00 90.81 103 ARG A O 1
ATOM 826 N N . PRO A 1 104 ? -15.262 8.438 10.960 1.00 88.25 104 PRO A N 1
ATOM 827 C CA . PRO A 1 104 ? -16.304 8.135 11.933 1.00 88.25 104 PRO A CA 1
ATOM 828 C C . PRO A 1 104 ? -17.690 8.289 11.282 1.00 88.25 104 PRO A C 1
ATOM 830 O O . PRO A 1 104 ? -17.922 9.194 10.479 1.00 88.25 104 PRO A O 1
ATOM 833 N N . ALA A 1 105 ? -18.646 7.420 11.620 1.00 86.62 105 ALA A N 1
ATOM 834 C CA . ALA A 1 105 ? -20.030 7.619 11.199 1.00 86.62 105 ALA A CA 1
ATOM 835 C C . ALA A 1 105 ? -20.611 8.891 11.846 1.00 86.62 105 ALA A C 1
ATOM 837 O O . ALA A 1 105 ? -20.377 9.135 13.025 1.00 86.62 105 ALA A O 1
ATOM 838 N N . LEU A 1 106 ? -21.419 9.664 11.107 1.00 77.56 106 LEU A N 1
ATOM 839 C CA . LEU A 1 106 ? -21.999 10.932 11.591 1.00 77.56 106 LEU A CA 1
ATOM 840 C C . LEU A 1 106 ? -22.756 10.780 12.926 1.00 77.56 106 LEU A C 1
ATOM 842 O O . LEU A 1 106 ? -22.615 11.607 13.819 1.00 77.56 106 LEU A O 1
ATOM 846 N N . GLY A 1 107 ? -23.479 9.670 13.109 1.00 76.62 107 GLY A N 1
ATOM 847 C CA . GLY A 1 107 ? -24.191 9.369 14.357 1.00 76.62 107 GLY A CA 1
ATOM 848 C C . GLY A 1 107 ? -23.295 9.016 15.553 1.00 76.62 107 GLY A C 1
ATOM 849 O O . GLY A 1 107 ? -23.804 8.862 16.658 1.00 76.62 107 GLY A O 1
ATOM 850 N N . ASN A 1 108 ? -21.974 8.886 15.380 1.00 81.44 108 ASN A N 1
ATOM 851 C CA . ASN A 1 108 ? -21.055 8.575 16.482 1.00 81.44 108 ASN A CA 1
ATOM 852 C C . ASN A 1 108 ? -20.967 9.687 17.526 1.00 81.44 108 ASN A C 1
ATOM 854 O O . ASN A 1 108 ? -20.593 9.401 18.660 1.00 81.44 108 ASN A O 1
ATOM 858 N N . LEU A 1 109 ? -21.319 10.925 17.166 1.00 75.25 109 LEU A N 1
ATOM 859 C CA . LEU A 1 109 ? -21.370 12.038 18.113 1.00 75.25 109 LEU A CA 1
ATOM 860 C C . LEU A 1 109 ? -22.387 11.791 19.241 1.00 75.25 109 LEU A C 1
ATOM 862 O O . LEU A 1 109 ? -22.187 12.274 20.350 1.00 75.25 109 LEU A O 1
ATOM 866 N N . PHE A 1 110 ? -23.411 10.972 18.987 1.00 80.62 110 PHE A N 1
ATOM 867 C CA . PHE A 1 110 ? -24.449 10.601 19.954 1.00 80.62 110 PHE A CA 1
ATOM 868 C C . PHE A 1 110 ? -24.227 9.217 20.584 1.00 80.62 110 PHE A C 1
ATOM 870 O O . PHE A 1 110 ? -25.098 8.703 21.278 1.00 80.62 110 PHE A O 1
ATOM 877 N N . ARG A 1 111 ? -23.078 8.575 20.331 1.00 82.56 111 ARG A N 1
ATOM 878 C CA . ARG A 1 111 ? 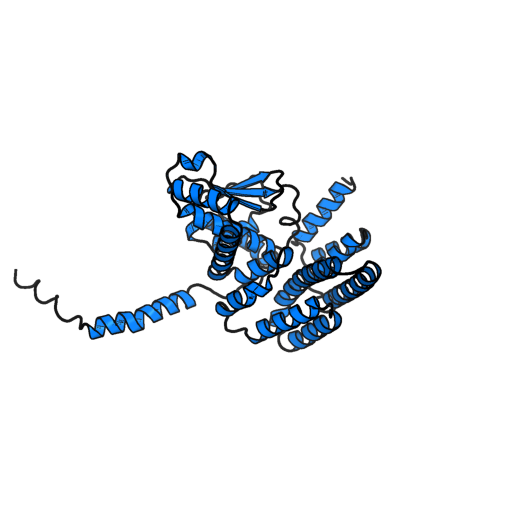-22.757 7.235 20.845 1.00 82.56 111 ARG A CA 1
ATOM 879 C C . ARG A 1 111 ? -21.613 7.289 21.846 1.00 82.56 111 ARG A C 1
ATOM 881 O O . ARG A 1 111 ? -20.682 8.082 21.707 1.00 82.56 111 ARG A O 1
ATOM 888 N N . SER A 1 112 ? -21.640 6.373 22.815 1.00 83.62 112 SER A N 1
ATOM 889 C CA . SER A 1 112 ? -20.478 6.121 23.668 1.00 83.62 112 SER A CA 1
ATOM 890 C C . SER A 1 112 ? -19.288 5.647 22.827 1.00 83.62 112 SER A C 1
ATOM 892 O O . SER A 1 112 ? -19.462 5.048 21.763 1.00 83.62 112 SER A O 1
ATOM 894 N N . LYS A 1 113 ? -18.064 5.889 23.315 1.00 82.44 113 LYS A N 1
ATOM 895 C CA . LYS A 1 113 ? -16.809 5.540 22.623 1.00 82.44 113 LYS A CA 1
ATOM 896 C C . LYS A 1 113 ? -16.779 4.074 22.160 1.00 82.44 113 LYS A C 1
ATOM 898 O O . LYS A 1 113 ? -16.404 3.816 21.023 1.00 82.44 113 LYS A O 1
ATOM 903 N N . ALA A 1 114 ? -17.257 3.151 23.001 1.00 82.94 114 ALA A N 1
ATOM 904 C CA . ALA A 1 114 ? -17.326 1.713 22.720 1.00 82.94 114 ALA A CA 1
ATOM 905 C C . ALA A 1 114 ? -18.356 1.325 21.638 1.00 82.94 114 ALA A C 1
ATOM 907 O O . ALA A 1 114 ? -18.238 0.276 21.017 1.00 82.94 114 ALA A O 1
ATOM 908 N N . ASN A 1 115 ? -19.361 2.167 21.385 1.00 86.06 115 ASN A N 1
ATOM 909 C CA . ASN A 1 115 ? -20.425 1.899 20.413 1.00 86.06 115 ASN A CA 1
ATOM 910 C C . ASN A 1 115 ? -20.257 2.654 19.092 1.00 86.06 115 ASN A C 1
ATOM 912 O O . ASN A 1 115 ? -21.135 2.593 18.226 1.00 86.06 115 ASN A O 1
ATOM 916 N N . ARG A 1 116 ? -19.150 3.379 18.921 1.00 92.25 116 ARG A N 1
ATOM 917 C CA . ARG A 1 116 ? -18.854 4.087 17.678 1.00 92.25 116 ARG A CA 1
ATOM 918 C C . ARG A 1 116 ? -18.701 3.103 16.522 1.00 92.25 116 ARG A C 1
ATOM 920 O O . ARG A 1 116 ? -18.142 2.024 16.672 1.00 92.25 116 ARG A O 1
ATOM 927 N N . ILE A 1 117 ? -19.204 3.510 15.362 1.00 93.81 117 ILE A N 1
ATOM 928 C CA . ILE A 1 117 ? -19.086 2.772 14.105 1.00 93.81 117 ILE A CA 1
ATOM 929 C C . ILE A 1 117 ? -18.209 3.577 13.163 1.00 93.81 117 ILE A C 1
ATOM 931 O O . ILE A 1 117 ? -18.464 4.757 12.914 1.00 93.81 117 ILE A O 1
ATOM 935 N N . TYR A 1 118 ? -17.201 2.939 12.610 1.00 95.00 118 TYR A N 1
ATOM 936 C CA . TYR A 1 118 ? -16.288 3.546 11.663 1.00 95.00 118 TYR A CA 1
ATOM 937 C C . TYR A 1 118 ? -16.595 3.064 10.253 1.00 95.00 118 TYR A C 1
ATOM 939 O O . TYR A 1 118 ? -17.147 1.982 10.062 1.00 95.00 118 TYR A O 1
ATOM 947 N N . LYS A 1 119 ? -16.300 3.896 9.260 1.00 95.25 119 LYS A N 1
ATOM 948 C CA . LYS A 1 119 ? -16.541 3.592 7.854 1.00 95.25 119 LYS A CA 1
ATOM 949 C C . LYS A 1 119 ? -15.232 3.639 7.089 1.00 95.25 119 LYS A C 1
ATOM 951 O O . LYS A 1 119 ? -14.521 4.633 7.192 1.00 95.25 119 LYS A O 1
ATOM 956 N N . LEU A 1 120 ? -14.984 2.607 6.297 1.00 95.50 120 LEU A N 1
ATOM 957 C CA . LEU A 1 120 ? -14.006 2.624 5.216 1.00 95.50 120 LEU A CA 1
ATOM 958 C C . LEU A 1 120 ? -14.790 2.867 3.929 1.00 95.50 120 LEU A C 1
ATOM 960 O O . LEU A 1 120 ? -15.581 2.023 3.509 1.00 95.50 120 LEU A O 1
ATOM 964 N N . ILE A 1 121 ? -14.669 4.068 3.370 1.00 93.62 121 ILE A N 1
ATOM 965 C CA . ILE A 1 121 ? -15.388 4.463 2.160 1.00 93.62 121 ILE A CA 1
ATOM 966 C C . ILE A 1 121 ? -14.473 4.219 0.972 1.00 93.62 121 ILE A C 1
ATOM 968 O O . ILE A 1 121 ? -13.495 4.943 0.815 1.00 93.62 121 ILE A O 1
ATOM 972 N N . VAL A 1 122 ? -14.821 3.239 0.145 1.00 91.94 122 VAL A N 1
ATOM 973 C CA . VAL A 1 122 ? -14.113 2.930 -1.097 1.00 91.94 122 VAL A CA 1
ATOM 974 C C . VAL A 1 122 ? -14.868 3.572 -2.257 1.00 91.94 122 VAL A C 1
ATOM 976 O O . VAL A 1 122 ? -16.093 3.425 -2.357 1.00 91.94 122 VAL A O 1
ATOM 979 N N . ASP A 1 123 ? -14.161 4.266 -3.145 1.00 89.75 123 ASP A N 1
ATOM 980 C CA . ASP A 1 123 ? -14.754 4.669 -4.418 1.00 89.75 123 ASP A CA 1
ATOM 981 C C . ASP A 1 123 ? -15.177 3.429 -5.221 1.00 89.75 123 ASP A C 1
ATOM 983 O O . ASP A 1 123 ? -14.523 2.397 -5.124 1.00 89.75 123 ASP A O 1
ATOM 987 N N . ARG A 1 124 ? -16.252 3.482 -6.012 1.00 85.31 124 ARG A N 1
ATOM 988 C CA . ARG A 1 124 ? -16.736 2.345 -6.825 1.00 85.31 124 ARG A CA 1
ATOM 989 C C . ARG A 1 124 ? -15.936 2.110 -8.099 1.00 85.31 124 ARG A C 1
ATOM 991 O O . ARG A 1 124 ? -15.930 0.987 -8.584 1.00 85.31 124 ARG A O 1
ATOM 998 N N . LYS A 1 125 ? -15.282 3.139 -8.636 1.0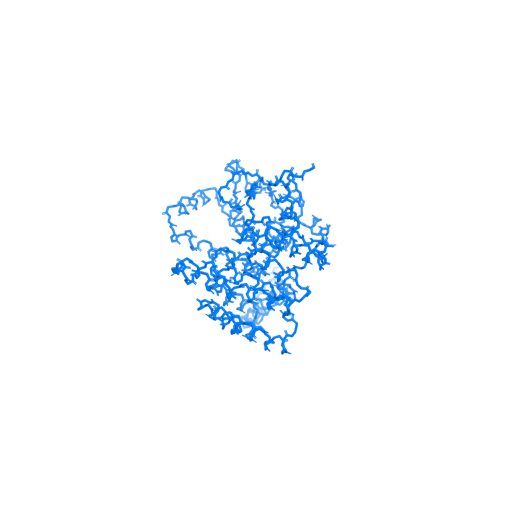0 80.00 125 LYS A N 1
ATOM 999 C CA . LYS A 1 125 ? -14.644 3.095 -9.959 1.00 80.00 125 LYS A CA 1
ATOM 1000 C C . LYS A 1 125 ? -13.122 3.165 -9.894 1.00 80.00 125 LYS A C 1
ATOM 1002 O O . LYS A 1 125 ? -12.447 2.901 -10.878 1.00 80.00 125 LYS A O 1
ATOM 1007 N N . SER A 1 126 ? -12.570 3.513 -8.738 1.00 79.62 126 SER A N 1
ATOM 1008 C CA . SER A 1 126 ? -11.152 3.812 -8.627 1.00 79.62 126 SER A CA 1
ATOM 1009 C C . SER A 1 126 ? -10.264 2.568 -8.729 1.00 79.62 126 SER A C 1
ATOM 1011 O O . SER A 1 126 ? -10.199 1.738 -7.814 1.00 79.62 126 SER A O 1
ATOM 1013 N N . LEU A 1 127 ? -9.528 2.477 -9.840 1.00 75.38 127 LEU A N 1
ATOM 1014 C CA . LEU A 1 127 ? -8.470 1.484 -10.069 1.00 75.38 127 LEU A CA 1
ATOM 1015 C C . LEU A 1 127 ? -7.233 1.729 -9.190 1.00 75.38 127 LEU A C 1
ATOM 1017 O O . LEU A 1 127 ? -6.447 0.818 -8.954 1.00 75.38 127 LEU A O 1
ATOM 1021 N N . HIS A 1 128 ? -7.125 2.922 -8.608 1.00 74.81 128 HIS A N 1
ATOM 1022 C CA . HIS A 1 128 ? -6.157 3.310 -7.578 1.00 74.81 128 HIS A CA 1
ATOM 1023 C C . HIS A 1 128 ? -6.183 2.409 -6.328 1.00 74.81 128 HIS A C 1
ATOM 1025 O O . HIS A 1 128 ? -5.215 2.355 -5.578 1.00 74.81 128 HIS A O 1
ATOM 1031 N N . VAL A 1 129 ? -7.270 1.664 -6.104 1.00 81.12 129 VAL A N 1
ATOM 1032 C CA . VAL A 1 129 ? -7.326 0.638 -5.049 1.00 81.12 129 VAL A CA 1
ATOM 1033 C C . VAL A 1 129 ? -7.581 -0.741 -5.653 1.00 81.12 129 VAL A C 1
ATOM 1035 O O . VAL A 1 129 ? -6.834 -1.671 -5.373 1.00 81.12 129 VAL A O 1
ATOM 1038 N N . ARG A 1 130 ? -8.594 -0.886 -6.521 1.00 85.19 130 ARG A N 1
ATOM 1039 C CA . ARG A 1 130 ? -8.985 -2.198 -7.080 1.00 85.19 130 ARG A CA 1
ATOM 1040 C C . ARG A 1 130 ? -7.935 -2.833 -7.979 1.00 85.19 130 ARG A C 1
ATOM 1042 O O . ARG A 1 130 ? -7.719 -4.034 -7.901 1.00 85.19 130 ARG A O 1
ATOM 1049 N N . GLY A 1 131 ? -7.312 -2.026 -8.833 1.00 78.75 131 GLY A N 1
ATOM 1050 C CA . GLY A 1 131 ? -6.323 -2.472 -9.813 1.00 78.75 131 GLY A CA 1
ATOM 1051 C C . GLY A 1 131 ? -4.905 -2.526 -9.251 1.00 78.75 131 GLY A C 1
ATOM 1052 O O . GLY A 1 131 ? -3.950 -2.504 -10.020 1.00 78.75 131 GLY A O 1
ATOM 1053 N N . GLN A 1 132 ? -4.748 -2.507 -7.926 1.00 81.81 132 GLN A N 1
ATOM 1054 C CA . GLN A 1 132 ? -3.442 -2.563 -7.274 1.00 81.81 132 GLN A CA 1
ATOM 1055 C C . GLN A 1 132 ? -3.172 -3.951 -6.710 1.00 81.81 132 GLN A C 1
ATOM 1057 O O . GLN A 1 132 ? -4.100 -4.710 -6.434 1.00 81.81 132 GLN A O 1
ATOM 1062 N N . SER A 1 133 ? -1.897 -4.265 -6.501 1.00 81.88 133 SER A N 1
ATOM 1063 C CA . SER A 1 133 ? -1.478 -5.532 -5.902 1.00 81.88 133 SER A CA 1
ATOM 1064 C C . SER A 1 133 ? -1.985 -5.704 -4.472 1.00 81.88 133 SER A C 1
ATOM 1066 O O . SER A 1 133 ? -2.254 -4.719 -3.778 1.00 81.88 133 SER A O 1
ATOM 1068 N N . LEU A 1 134 ? -2.032 -6.950 -3.986 1.00 87.25 134 LEU A N 1
ATOM 1069 C CA . LEU A 1 134 ? -2.370 -7.239 -2.589 1.00 87.25 134 LEU A CA 1
ATOM 1070 C C . LEU A 1 134 ? -1.581 -6.375 -1.599 1.00 87.25 134 LEU A C 1
ATOM 1072 O O . LEU A 1 134 ? -2.172 -5.822 -0.681 1.00 87.25 134 LEU A O 1
ATOM 1076 N N . ASN A 1 135 ? -0.270 -6.222 -1.788 1.00 88.50 135 ASN A N 1
ATOM 1077 C CA . ASN A 1 135 ? 0.573 -5.453 -0.869 1.00 88.50 135 ASN A CA 1
ATOM 1078 C C . ASN A 1 135 ? 0.216 -3.964 -0.854 1.00 88.50 135 ASN A C 1
ATOM 1080 O O . ASN A 1 135 ? 0.102 -3.388 0.223 1.00 88.50 135 ASN A O 1
ATOM 1084 N N . ALA A 1 136 ? -0.031 -3.358 -2.017 1.00 85.88 136 ALA A N 1
ATOM 1085 C CA . ALA A 1 136 ? -0.479 -1.969 -2.088 1.00 85.88 136 ALA A CA 1
ATOM 1086 C C . ALA A 1 136 ? -1.884 -1.791 -1.480 1.00 85.88 136 ALA A C 1
ATOM 1088 O O . ALA A 1 136 ? -2.138 -0.815 -0.774 1.00 85.88 136 ALA A O 1
ATOM 1089 N N . GLN A 1 137 ? -2.788 -2.760 -1.681 1.00 92.44 137 GLN A N 1
ATOM 1090 C CA . GLN A 1 137 ? -4.101 -2.763 -1.030 1.00 92.44 137 GLN A CA 1
ATOM 1091 C C . GLN A 1 137 ? -3.977 -2.893 0.497 1.00 92.44 137 GLN A C 1
ATOM 1093 O O . GLN A 1 137 ? -4.602 -2.132 1.230 1.00 92.44 137 GLN A O 1
ATOM 1098 N N . VAL A 1 138 ? -3.146 -3.808 1.001 1.00 95.19 138 VAL A N 1
ATOM 1099 C CA . VAL A 1 138 ? -2.863 -3.928 2.442 1.00 95.19 138 VAL A CA 1
ATOM 1100 C C . VAL A 1 138 ? -2.288 -2.617 2.980 1.00 95.19 138 VAL A C 1
ATOM 1102 O O . VAL A 1 138 ? -2.738 -2.155 4.024 1.00 95.19 138 VAL A O 1
ATOM 1105 N N . GLY A 1 139 ? -1.366 -1.983 2.251 1.00 93.38 139 GLY A N 1
ATOM 1106 C CA . GLY A 1 139 ? -0.745 -0.714 2.627 1.00 93.38 139 GLY A CA 1
ATOM 1107 C C . GLY A 1 139 ? -1.749 0.425 2.776 1.00 93.38 139 GLY A C 1
ATOM 1108 O O . GLY A 1 139 ? -1.783 1.079 3.819 1.00 93.38 139 GLY A O 1
ATOM 1109 N N . VAL A 1 140 ? -2.622 0.626 1.781 1.00 93.62 140 VAL A N 1
ATOM 1110 C CA . VAL A 1 140 ? -3.649 1.676 1.864 1.00 93.62 140 VAL A CA 1
ATOM 1111 C C . VAL A 1 140 ? -4.665 1.381 2.968 1.00 93.62 140 VAL A C 1
ATOM 1113 O O . VAL A 1 140 ? -5.023 2.282 3.721 1.00 93.62 140 VAL A O 1
ATOM 1116 N N . PHE A 1 141 ? -5.086 0.124 3.155 1.00 96.88 141 PHE A N 1
ATOM 1117 C CA . PHE A 1 141 ? -5.959 -0.215 4.282 1.00 96.88 141 PHE A CA 1
ATOM 1118 C C . PHE A 1 141 ? -5.266 0.014 5.625 1.00 96.88 141 PHE A C 1
ATOM 1120 O O . PHE A 1 141 ? -5.899 0.548 6.529 1.00 96.88 141 PHE A O 1
ATOM 1127 N N . ALA A 1 142 ? -3.985 -0.324 5.764 1.00 96.81 142 ALA A N 1
ATOM 1128 C CA . ALA A 1 142 ? -3.223 -0.087 6.985 1.00 96.81 142 ALA A CA 1
ATOM 1129 C C . ALA A 1 142 ? -3.126 1.407 7.321 1.00 96.81 142 ALA A C 1
ATOM 1131 O O . ALA A 1 142 ? -3.404 1.802 8.455 1.00 96.81 142 ALA A O 1
ATOM 1132 N N . HIS A 1 143 ? -2.827 2.248 6.328 1.00 95.31 143 HIS A N 1
ATOM 1133 C CA . HIS A 1 143 ? -2.830 3.704 6.479 1.00 95.31 143 HIS A CA 1
ATOM 1134 C C . HIS A 1 143 ? -4.189 4.208 7.006 1.00 95.31 143 HIS A C 1
ATOM 1136 O O . HIS A 1 143 ? -4.268 4.927 8.008 1.00 95.31 143 HIS A O 1
ATOM 1142 N N . GLU A 1 144 ? -5.284 3.734 6.415 1.00 96.25 144 GLU A N 1
ATOM 1143 C CA . GLU A 1 144 ? -6.645 4.107 6.812 1.00 96.25 144 GLU A CA 1
ATOM 1144 C C . GLU A 1 144 ? -7.044 3.560 8.195 1.00 96.25 144 GLU A C 1
ATOM 1146 O O . GLU A 1 144 ? -7.739 4.229 8.968 1.00 96.25 144 GLU A O 1
ATOM 1151 N N . LEU A 1 145 ? -6.562 2.372 8.573 1.00 97.25 145 LEU A N 1
ATOM 1152 C CA . LEU A 1 145 ? -6.688 1.849 9.937 1.00 97.25 145 LEU A CA 1
ATOM 1153 C C . LEU A 1 145 ? -5.924 2.719 10.943 1.00 97.25 145 LEU A C 1
ATOM 1155 O O . LEU A 1 145 ? -6.405 2.919 12.061 1.00 97.25 145 LEU A O 1
ATOM 1159 N N . GLY A 1 146 ? -4.802 3.319 10.541 1.00 95.69 146 GLY A N 1
ATOM 1160 C CA . GLY A 1 146 ? -4.094 4.326 11.327 1.00 95.69 146 GLY A CA 1
ATOM 1161 C C . GLY A 1 146 ? -4.965 5.544 11.657 1.00 95.69 146 GLY A C 1
ATOM 1162 O O . GLY A 1 146 ? -4.959 6.019 12.800 1.00 95.69 146 GLY A O 1
ATOM 1163 N N . HIS A 1 147 ? -5.774 6.021 10.704 1.00 94.94 147 HIS A N 1
ATOM 1164 C CA . HIS A 1 147 ? -6.777 7.059 10.974 1.00 94.94 147 HIS A CA 1
ATOM 1165 C C . HIS A 1 147 ? -7.884 6.554 11.906 1.00 94.94 147 HIS A C 1
ATOM 1167 O O . HIS A 1 147 ? -8.300 7.274 12.818 1.00 94.94 147 HIS A O 1
ATOM 1173 N N . LEU A 1 148 ? -8.353 5.312 11.736 1.00 95.12 148 LEU A N 1
ATOM 1174 C CA . LEU A 1 148 ? -9.351 4.732 12.639 1.00 95.12 148 LEU A CA 1
ATOM 1175 C C . LEU A 1 148 ? -8.857 4.626 14.078 1.00 95.12 148 LEU A C 1
ATOM 1177 O O . LEU A 1 148 ? -9.608 4.987 14.986 1.00 95.12 148 LEU A O 1
ATOM 1181 N N . LEU A 1 149 ? -7.614 4.195 14.296 1.00 94.38 149 LEU A N 1
ATOM 1182 C CA . LEU A 1 149 ? -7.012 4.145 15.626 1.00 94.38 149 LEU A CA 1
ATOM 1183 C C . LEU A 1 149 ? -6.967 5.540 16.259 1.00 94.38 149 LEU A C 1
ATOM 1185 O O . LEU A 1 149 ? -7.425 5.721 17.389 1.00 94.38 149 LEU A O 1
ATOM 1189 N N . PHE A 1 150 ? -6.546 6.550 15.492 1.00 93.19 150 PHE A N 1
ATOM 1190 C CA . PHE A 1 150 ? -6.582 7.940 15.942 1.00 93.19 150 PHE A CA 1
ATOM 1191 C C . PHE A 1 150 ? -7.998 8.376 16.350 1.00 93.19 150 PHE A C 1
ATOM 1193 O O . PHE A 1 150 ? -8.204 8.870 17.462 1.00 93.19 150 PHE A O 1
ATOM 1200 N N . TYR A 1 151 ? -9.010 8.155 15.506 1.00 92.00 151 TYR A N 1
ATOM 1201 C CA . TYR A 1 151 ? -10.389 8.518 15.844 1.00 92.00 151 TYR A CA 1
ATOM 1202 C C . TYR A 1 151 ? -10.947 7.716 17.023 1.00 92.00 151 TYR A C 1
ATOM 1204 O O . TYR A 1 151 ? -11.781 8.226 17.781 1.00 92.00 151 TYR A O 1
ATOM 1212 N N . LYS A 1 152 ? -10.533 6.455 17.177 1.00 91.00 152 LYS A N 1
ATOM 1213 C CA . LYS A 1 152 ? -10.912 5.597 18.302 1.00 91.00 152 LYS A CA 1
ATOM 1214 C C . LYS A 1 152 ? -10.453 6.197 19.612 1.00 91.00 152 LYS A C 1
ATOM 1216 O O . LYS A 1 152 ? -11.213 6.149 20.570 1.00 91.00 152 LYS A O 1
ATOM 1221 N N . GLU A 1 153 ? -9.285 6.822 19.665 1.00 89.81 153 GLU A N 1
ATOM 1222 C CA . GLU A 1 153 ? -8.731 7.362 20.905 1.00 89.81 153 GLU A CA 1
ATOM 1223 C C . GLU A 1 153 ? -9.308 8.728 21.307 1.00 89.81 153 GLU A C 1
ATOM 1225 O O . GLU A 1 153 ? -9.379 9.020 22.505 1.00 89.81 153 GLU A O 1
ATOM 1230 N N . LYS A 1 154 ? -9.801 9.531 20.354 1.00 89.25 154 LYS A N 1
ATOM 1231 C CA . LYS A 1 154 ? -10.256 10.916 20.588 1.00 89.25 154 LYS A CA 1
ATOM 1232 C C . LYS A 1 154 ? -11.685 11.049 21.134 1.00 89.25 154 LYS A C 1
ATOM 1234 O O . LYS A 1 154 ? -12.574 10.229 20.892 1.00 89.25 154 LYS A O 1
ATOM 1239 N N . SER A 1 155 ? -11.937 12.147 21.850 1.00 89.06 155 SER A N 1
ATOM 1240 C CA . SER A 1 155 ? -13.291 12.604 22.199 1.00 89.06 155 SER A CA 1
ATOM 1241 C C . SER A 1 155 ? -14.019 13.167 20.968 1.00 89.06 155 SER A C 1
ATOM 1243 O O . SER A 1 155 ? -13.397 13.441 19.944 1.00 89.06 155 SER A O 1
ATOM 1245 N N . ASN A 1 156 ? -15.338 13.362 21.058 1.00 83.88 156 ASN A N 1
ATOM 1246 C CA . ASN A 1 156 ? -16.129 13.932 19.957 1.00 83.88 156 ASN A CA 1
ATOM 1247 C C . ASN A 1 156 ? -15.642 15.340 19.564 1.00 83.88 156 ASN A C 1
ATOM 1249 O O . ASN A 1 156 ? -15.435 15.607 18.383 1.00 83.88 156 ASN A O 1
ATOM 1253 N N . PHE A 1 157 ? -15.365 16.200 20.550 1.00 86.81 157 PHE A N 1
ATOM 1254 C CA . PHE A 1 157 ? -14.764 17.518 20.316 1.00 86.81 157 PHE A CA 1
ATOM 1255 C C . PHE A 1 157 ? -13.360 17.421 19.711 1.00 86.81 157 PHE A C 1
ATOM 1257 O O . PHE A 1 157 ? -13.020 18.202 18.828 1.00 86.81 157 PHE A O 1
ATOM 1264 N N . GLY A 1 158 ? -12.565 16.429 20.124 1.00 89.38 158 GLY A N 1
ATOM 1265 C CA . GLY A 1 158 ? -11.250 16.174 19.534 1.00 89.38 158 GLY A CA 1
ATOM 1266 C C . GLY A 1 158 ? -11.328 15.798 18.053 1.00 89.38 158 GLY A C 1
ATOM 1267 O O . GLY A 1 158 ? -10.533 16.290 17.260 1.00 89.38 158 GLY A O 1
ATOM 1268 N N . ILE A 1 159 ? -12.310 14.978 17.664 1.00 88.25 159 ILE A N 1
ATOM 1269 C CA . ILE A 1 159 ? -12.560 14.620 16.258 1.00 88.25 159 ILE A CA 1
ATOM 1270 C C . ILE A 1 159 ? -13.012 15.850 15.456 1.00 88.25 159 ILE A C 1
ATOM 1272 O O . ILE A 1 159 ? -12.522 16.069 14.351 1.00 88.25 159 ILE A O 1
ATOM 1276 N N . ALA A 1 160 ? -13.913 16.670 16.007 1.00 86.12 160 ALA A N 1
ATOM 1277 C CA . ALA A 1 160 ? -14.380 17.887 15.342 1.00 86.12 160 ALA A CA 1
ATOM 1278 C C . ALA A 1 160 ? -13.237 18.896 15.132 1.00 86.12 160 ALA A C 1
ATOM 1280 O O . ALA A 1 160 ? -13.019 19.362 14.015 1.00 86.12 160 ALA A O 1
ATOM 1281 N N . GLY A 1 161 ? -12.456 19.171 16.182 1.00 89.12 161 GLY A N 1
ATOM 1282 C CA . GLY A 1 161 ? -11.292 20.054 16.109 1.00 89.12 161 GLY A CA 1
ATOM 1283 C C . GLY A 1 161 ? -10.208 19.531 15.164 1.00 89.12 161 GLY A C 1
ATOM 1284 O O . GLY A 1 161 ? -9.598 20.313 14.436 1.00 89.12 161 GLY A O 1
ATOM 1285 N N . PHE A 1 162 ? -9.999 18.212 15.114 1.00 90.44 162 PHE A N 1
ATOM 1286 C CA . PHE A 1 162 ? -9.141 17.589 14.106 1.00 90.44 162 PHE A CA 1
ATOM 1287 C C . PHE A 1 162 ? -9.640 17.891 12.690 1.00 90.44 162 PHE A C 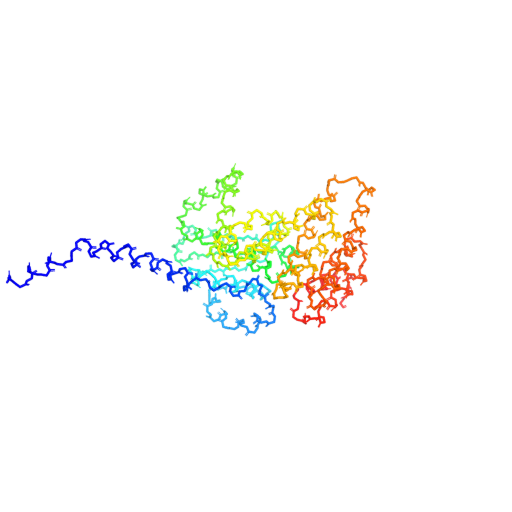1
ATOM 1289 O O . PHE A 1 162 ? -8.866 18.391 11.880 1.00 90.44 162 PHE A O 1
ATOM 1296 N N . GLY A 1 163 ? -10.926 17.658 12.405 1.00 88.44 163 GLY A N 1
ATOM 1297 C CA . GLY A 1 163 ? -11.503 17.889 11.078 1.00 88.44 163 GLY A CA 1
ATOM 1298 C C . GLY A 1 163 ? -11.347 19.336 10.601 1.00 88.44 163 GLY A C 1
ATOM 1299 O O . GLY A 1 163 ? -10.958 19.565 9.458 1.00 88.44 163 GLY A O 1
ATOM 1300 N N . VAL A 1 164 ? -11.567 20.309 11.493 1.00 89.00 164 VAL A N 1
ATOM 1301 C CA . VAL A 1 164 ? -11.357 21.738 11.198 1.00 89.00 164 VAL A CA 1
ATOM 1302 C C . VAL A 1 164 ? -9.895 22.016 10.835 1.00 89.00 164 VAL A C 1
ATOM 1304 O O . VAL A 1 164 ? -9.622 22.569 9.771 1.00 89.00 164 VAL A O 1
ATOM 1307 N N . ASN A 1 165 ? -8.942 21.587 11.670 1.00 91.12 165 ASN A N 1
ATOM 1308 C CA . ASN A 1 165 ? -7.514 21.809 11.413 1.00 91.12 165 ASN A CA 1
ATOM 1309 C C . ASN A 1 165 ? -7.028 21.105 10.141 1.00 91.12 165 ASN A C 1
ATOM 1311 O O . ASN A 1 165 ? -6.246 21.671 9.378 1.00 91.12 165 ASN A O 1
ATOM 1315 N N . TYR A 1 166 ? -7.513 19.888 9.898 1.00 89.56 166 TYR A N 1
ATOM 1316 C CA . TYR A 1 166 ? -7.172 19.090 8.727 1.00 89.56 166 TYR A CA 1
ATOM 1317 C C . TYR A 1 166 ? -7.603 19.788 7.431 1.00 89.56 166 TYR A C 1
ATOM 1319 O O . TYR A 1 166 ? -6.853 19.807 6.452 1.00 89.56 166 TYR A O 1
ATOM 1327 N N . ILE A 1 167 ? -8.782 20.420 7.423 1.00 89.81 167 ILE A N 1
ATOM 1328 C CA . ILE A 1 167 ? -9.282 21.178 6.270 1.00 89.81 167 ILE A CA 1
ATOM 1329 C C . ILE A 1 167 ? -8.519 22.498 6.103 1.00 89.81 167 ILE A C 1
ATOM 1331 O O . ILE A 1 167 ? -8.067 22.782 4.995 1.00 89.81 167 ILE A O 1
ATOM 1335 N N . LEU A 1 168 ? -8.343 23.271 7.180 1.00 92.69 168 LEU A N 1
ATOM 1336 C CA . LEU A 1 168 ? -7.826 24.645 7.117 1.00 92.69 168 LEU A CA 1
ATOM 1337 C C . LEU A 1 168 ? -6.297 24.750 7.009 1.00 92.69 168 LEU A C 1
ATOM 1339 O O . LEU A 1 168 ? -5.791 25.762 6.533 1.00 92.69 168 LEU A O 1
ATOM 1343 N N . SER A 1 169 ? -5.540 23.737 7.443 1.00 94.81 169 SER A N 1
ATOM 1344 C CA . SER A 1 169 ? -4.076 23.800 7.496 1.00 94.81 169 SER A CA 1
ATOM 1345 C C . SER A 1 169 ? -3.419 22.648 6.741 1.00 94.81 169 SER A C 1
ATOM 1347 O O . SER A 1 169 ? -3.343 21.517 7.222 1.00 94.81 169 SER A O 1
ATOM 1349 N N . LYS A 1 170 ? -2.839 22.958 5.573 1.00 91.12 170 LYS A N 1
ATOM 1350 C CA . LYS A 1 170 ? -2.028 22.006 4.791 1.00 91.12 170 LYS A CA 1
ATOM 1351 C C . LYS A 1 170 ? -0.851 21.457 5.605 1.00 91.12 170 LYS A C 1
ATOM 1353 O O . LYS A 1 170 ? -0.561 20.269 5.544 1.00 91.12 170 LYS A O 1
ATOM 1358 N N . LYS A 1 171 ? -0.204 22.300 6.420 1.00 92.25 171 LYS A N 1
ATOM 1359 C CA . LYS A 1 171 ? 0.891 21.880 7.311 1.00 92.25 171 LYS A CA 1
ATOM 1360 C C . LYS A 1 171 ? 0.412 20.869 8.354 1.00 92.25 171 LYS A C 1
ATOM 1362 O O . LYS A 1 171 ? 1.105 19.887 8.602 1.00 92.25 171 LYS A O 1
ATOM 1367 N N . TYR A 1 172 ? -0.753 21.109 8.961 1.00 91.44 172 TYR A N 1
ATOM 1368 C CA . TYR A 1 172 ? -1.344 20.183 9.926 1.00 91.44 172 TYR A CA 1
ATOM 1369 C C . TYR A 1 172 ? -1.694 18.851 9.266 1.00 91.44 172 TYR A C 1
ATOM 1371 O O . TYR A 1 172 ? -1.308 17.806 9.780 1.00 91.44 172 TYR A O 1
ATOM 1379 N N . ARG A 1 173 ? -2.348 18.905 8.101 1.00 90.69 173 ARG A N 1
ATOM 1380 C CA . ARG A 1 173 ? -2.690 17.730 7.298 1.00 90.69 173 ARG A CA 1
ATOM 1381 C C . ARG A 1 173 ? -1.461 16.885 6.993 1.00 90.69 173 ARG A C 1
ATOM 1383 O O . ARG A 1 173 ? -1.395 15.748 7.428 1.00 90.69 173 ARG A O 1
ATOM 1390 N N . ASN A 1 174 ? -0.448 17.473 6.359 1.00 88.19 174 ASN A N 1
ATOM 1391 C CA . ASN A 1 174 ? 0.780 16.763 5.995 1.00 88.19 174 ASN A CA 1
ATOM 1392 C C . ASN A 1 174 ? 1.489 16.157 7.214 1.00 88.19 174 ASN A C 1
ATOM 1394 O O . ASN A 1 174 ? 2.090 15.091 7.118 1.00 88.19 174 ASN A O 1
ATOM 1398 N N . LYS A 1 175 ? 1.441 16.837 8.367 1.00 89.94 175 LYS A N 1
ATOM 1399 C CA . LYS A 1 175 ? 1.988 16.296 9.612 1.00 89.94 175 LYS A CA 1
ATOM 1400 C C . LYS A 1 175 ? 1.196 15.078 10.092 1.00 89.94 175 LYS A C 1
ATOM 1402 O O . LYS A 1 175 ? 1.825 14.128 10.541 1.00 89.94 175 LYS A O 1
ATOM 1407 N N . ASP A 1 176 ? -0.136 15.108 10.038 1.00 91.00 176 ASP A N 1
ATOM 1408 C CA . ASP A 1 176 ? -0.951 13.962 10.456 1.00 91.00 176 ASP A CA 1
ATOM 1409 C C . ASP A 1 176 ? -0.787 12.765 9.514 1.00 91.00 176 ASP A C 1
ATOM 1411 O O . ASP A 1 176 ? -0.555 11.671 10.016 1.00 91.00 176 ASP A O 1
ATOM 1415 N N . GLU A 1 177 ? -0.780 12.975 8.192 1.00 90.62 177 GLU A N 1
ATOM 1416 C CA . GLU A 1 177 ? -0.510 11.916 7.199 1.00 90.62 177 GLU A CA 1
ATOM 1417 C C . GLU A 1 177 ? 0.817 11.200 7.498 1.00 90.62 177 GLU A C 1
ATOM 1419 O O . GLU A 1 177 ? 0.853 9.985 7.666 1.00 90.62 177 GLU A O 1
ATOM 1424 N N . ARG A 1 178 ? 1.894 11.964 7.741 1.00 89.44 178 ARG A N 1
ATOM 1425 C CA . ARG A 1 178 ? 3.203 11.406 8.128 1.00 89.44 178 ARG A CA 1
ATOM 1426 C C . ARG A 1 178 ? 3.168 10.630 9.446 1.00 89.44 178 ARG A C 1
ATOM 1428 O O . ARG A 1 178 ? 3.924 9.678 9.621 1.00 89.44 178 ARG A O 1
ATOM 1435 N N . ILE A 1 179 ? 2.324 11.037 10.398 1.00 91.00 179 ILE A N 1
ATOM 1436 C CA . ILE A 1 179 ? 2.135 10.292 11.652 1.00 91.00 179 ILE A CA 1
ATOM 1437 C C . ILE A 1 179 ? 1.423 8.961 11.375 1.00 91.00 179 ILE A C 1
ATOM 1439 O O . ILE A 1 179 ? 1.783 7.964 11.997 1.00 91.00 179 ILE A O 1
ATOM 1443 N N . ARG A 1 180 ? 0.445 8.917 10.458 1.00 92.50 180 ARG A N 1
ATOM 1444 C CA . ARG A 1 180 ? -0.211 7.660 10.055 1.00 92.50 180 ARG A CA 1
ATOM 1445 C C . ARG A 1 180 ? 0.763 6.730 9.351 1.00 92.50 180 ARG A C 1
ATOM 1447 O O . ARG A 1 180 ? 0.851 5.572 9.735 1.00 92.50 180 ARG A O 1
ATOM 1454 N N . ASP A 1 181 ? 1.547 7.251 8.419 1.00 91.50 181 ASP A N 1
ATOM 1455 C CA . ASP A 1 181 ? 2.563 6.478 7.705 1.00 91.50 181 ASP A CA 1
ATOM 1456 C C . ASP A 1 181 ? 3.584 5.868 8.671 1.00 91.50 181 ASP A C 1
ATOM 1458 O O . ASP A 1 181 ? 3.864 4.670 8.627 1.00 91.50 181 ASP A O 1
ATOM 1462 N N . LYS A 1 182 ? 4.073 6.658 9.635 1.00 89.50 182 LYS A N 1
ATOM 1463 C CA . LYS A 1 182 ? 4.977 6.146 10.669 1.00 89.50 182 LYS A CA 1
ATOM 1464 C C . LYS A 1 182 ? 4.316 5.068 11.533 1.00 89.50 182 LYS A C 1
ATOM 1466 O O . LYS A 1 182 ? 4.942 4.052 11.812 1.00 89.50 182 LYS A O 1
ATOM 1471 N N . LEU A 1 183 ? 3.050 5.259 11.904 1.00 91.12 183 LEU A N 1
ATOM 1472 C CA . LEU A 1 183 ? 2.284 4.271 12.659 1.00 91.12 183 LEU A CA 1
ATOM 1473 C C . LEU A 1 183 ? 2.158 2.947 11.891 1.00 91.12 183 LEU A C 1
ATOM 1475 O O . LEU A 1 183 ? 2.280 1.895 12.501 1.00 91.12 183 LEU A O 1
ATOM 1479 N N . VAL A 1 184 ? 1.940 2.973 10.573 1.00 92.56 184 VAL A N 1
ATOM 1480 C CA . VAL A 1 184 ? 1.886 1.758 9.735 1.00 92.56 184 VAL A CA 1
ATOM 1481 C C . VAL A 1 184 ? 3.216 1.003 9.755 1.00 92.56 184 VAL A C 1
ATOM 1483 O O . VAL A 1 184 ? 3.228 -0.222 9.884 1.00 92.56 184 VAL A O 1
ATOM 1486 N N . ILE A 1 185 ? 4.337 1.726 9.683 1.00 89.00 185 ILE A N 1
ATOM 1487 C CA . ILE A 1 185 ? 5.680 1.136 9.787 1.00 89.00 185 ILE A CA 1
ATOM 1488 C C . ILE A 1 185 ? 5.889 0.525 11.174 1.00 89.00 185 ILE A C 1
ATOM 1490 O O . ILE A 1 185 ? 6.310 -0.623 11.275 1.00 89.00 185 ILE A O 1
ATOM 1494 N N . GLU A 1 186 ? 5.531 1.254 12.233 1.00 88.62 186 GLU A N 1
ATOM 1495 C CA . GLU A 1 186 ? 5.548 0.755 13.615 1.00 88.62 186 GLU A CA 1
ATOM 1496 C C . GLU A 1 186 ? 4.609 -0.443 13.806 1.00 88.62 186 GLU A C 1
ATOM 1498 O O . GLU A 1 186 ? 4.794 -1.201 14.749 1.00 88.62 186 GLU A O 1
ATOM 1503 N N . HIS A 1 187 ? 3.624 -0.626 12.916 1.00 90.56 187 HIS A N 1
ATOM 1504 C CA . HIS A 1 187 ? 2.736 -1.785 12.886 1.00 90.56 187 HIS A CA 1
ATOM 1505 C C . HIS A 1 187 ? 3.255 -2.929 11.978 1.00 90.56 187 HIS A C 1
ATOM 1507 O O . HIS A 1 187 ? 2.553 -3.919 11.754 1.00 90.56 187 HIS A O 1
ATOM 1513 N N . GLY A 1 188 ? 4.492 -2.835 11.475 1.00 89.38 188 GLY A N 1
ATOM 1514 C CA . GLY A 1 188 ? 5.173 -3.862 10.674 1.00 89.38 188 GLY A CA 1
ATOM 1515 C C . GLY A 1 188 ? 4.658 -4.018 9.252 1.00 89.38 188 GLY A C 1
ATOM 1516 O O . GLY A 1 188 ? 4.879 -5.055 8.637 1.00 89.38 188 GLY A O 1
ATOM 1517 N N . LEU A 1 189 ? 3.965 -3.005 8.733 1.00 92.19 189 LEU A N 1
ATOM 1518 C CA . LEU A 1 189 ? 3.450 -2.968 7.362 1.00 92.19 189 LEU A CA 1
ATOM 1519 C C . LEU A 1 189 ? 4.202 -1.938 6.509 1.00 92.19 189 LEU A C 1
ATOM 1521 O O . LEU A 1 189 ? 3.653 -1.381 5.561 1.00 92.19 189 LEU A O 1
ATOM 1525 N N . GLY A 1 190 ? 5.465 -1.662 6.852 1.00 88.75 190 GLY A N 1
ATOM 1526 C CA . GLY A 1 190 ? 6.282 -0.652 6.177 1.00 88.75 190 GLY A CA 1
ATOM 1527 C C . GLY A 1 190 ? 6.502 -0.936 4.690 1.00 88.75 190 GLY A C 1
ATOM 1528 O O . GLY A 1 190 ? 6.383 -0.026 3.875 1.00 88.75 190 GLY A O 1
ATOM 1529 N N . TRP A 1 191 ? 6.729 -2.196 4.312 1.00 86.25 191 TRP A N 1
ATOM 1530 C CA . TRP A 1 191 ? 6.872 -2.589 2.906 1.00 86.25 191 TRP A CA 1
ATOM 1531 C C . TRP A 1 191 ? 5.558 -2.451 2.127 1.00 86.25 191 TRP A C 1
ATOM 1533 O O . TRP A 1 191 ? 5.537 -1.922 1.018 1.00 86.25 191 TRP A O 1
ATOM 1543 N N . GLN A 1 192 ? 4.428 -2.827 2.727 1.00 90.06 192 GLN A N 1
ATOM 1544 C CA . GLN A 1 192 ? 3.109 -2.635 2.120 1.00 90.06 192 GLN A CA 1
ATOM 1545 C C . GLN A 1 192 ? 2.766 -1.149 1.975 1.00 90.06 192 GLN A C 1
ATOM 1547 O O . GLN A 1 192 ? 2.221 -0.743 0.949 1.00 90.06 192 GLN A O 1
ATOM 1552 N N . LEU A 1 193 ? 3.133 -0.324 2.961 1.00 88.62 193 LEU A N 1
ATOM 1553 C CA . LEU A 1 193 ? 3.036 1.128 2.861 1.00 88.62 193 LEU A CA 1
ATOM 1554 C C . LEU A 1 193 ? 3.900 1.661 1.715 1.00 88.62 193 LEU A C 1
ATOM 1556 O O . LEU A 1 193 ? 3.400 2.445 0.916 1.00 88.62 193 LEU A O 1
ATOM 1560 N N . TYR A 1 194 ? 5.153 1.215 1.590 1.00 83.94 194 TYR A N 1
ATOM 1561 C CA . TYR A 1 194 ? 6.027 1.595 0.476 1.00 83.94 194 TYR A CA 1
ATOM 1562 C C . TYR A 1 194 ? 5.370 1.278 -0.875 1.00 83.94 194 TYR A C 1
ATOM 1564 O O . TYR A 1 194 ? 5.305 2.148 -1.738 1.00 83.94 194 TYR A O 1
ATOM 1572 N N . HIS A 1 195 ? 4.805 0.073 -1.026 1.00 81.19 195 HIS A N 1
ATOM 1573 C CA . HIS A 1 195 ? 4.105 -0.359 -2.244 1.00 81.19 195 HIS A CA 1
ATOM 1574 C C . HIS A 1 195 ? 2.839 0.459 -2.538 1.00 81.19 195 HIS A C 1
ATOM 1576 O O . HIS A 1 195 ? 2.436 0.586 -3.690 1.00 81.19 195 HIS A O 1
ATOM 1582 N N . PHE A 1 196 ? 2.169 0.970 -1.506 1.00 85.75 196 PHE A N 1
ATOM 1583 C CA . PHE A 1 196 ? 1.040 1.878 -1.672 1.00 85.75 196 PHE A CA 1
ATOM 1584 C C . PHE A 1 196 ? 1.510 3.277 -2.090 1.00 85.75 196 PHE A C 1
ATOM 1586 O O . PHE A 1 196 ? 0.995 3.837 -3.055 1.00 85.75 196 PHE A O 1
ATOM 1593 N N . LEU A 1 197 ? 2.487 3.845 -1.379 1.00 82.81 197 LEU A N 1
ATOM 1594 C CA . LEU A 1 197 ? 2.958 5.213 -1.589 1.00 82.81 197 LEU A CA 1
ATOM 1595 C C . LEU A 1 197 ? 3.652 5.396 -2.940 1.00 82.81 197 LEU A C 1
ATOM 1597 O O . LEU A 1 197 ? 3.520 6.460 -3.539 1.00 82.81 197 LEU A O 1
ATOM 1601 N N . SER A 1 198 ? 4.316 4.361 -3.453 1.00 73.00 198 SER A N 1
ATOM 1602 C CA . SER A 1 198 ? 4.948 4.355 -4.776 1.00 73.00 198 SER A CA 1
ATOM 1603 C C . SER A 1 198 ? 3.975 4.601 -5.931 1.00 73.00 198 SER A C 1
ATOM 1605 O O . SER A 1 198 ? 4.391 4.987 -7.017 1.00 73.00 198 SER A O 1
ATOM 1607 N N . LEU A 1 199 ? 2.669 4.463 -5.698 1.00 67.75 199 LEU A N 1
ATOM 1608 C CA . LEU A 1 199 ? 1.634 4.776 -6.681 1.00 67.75 199 LEU A CA 1
ATOM 1609 C C . LEU A 1 199 ? 1.247 6.266 -6.722 1.00 67.75 199 LEU A C 1
ATOM 1611 O O . LEU A 1 199 ? 0.616 6.692 -7.689 1.00 67.75 199 LEU A O 1
ATOM 1615 N N . TYR A 1 200 ? 1.570 7.052 -5.687 1.00 65.62 200 TYR A N 1
ATOM 1616 C CA . TYR A 1 200 ? 1.030 8.414 -5.504 1.00 65.62 200 TYR A CA 1
ATOM 1617 C C . TYR A 1 200 ? 2.068 9.480 -5.174 1.00 65.62 200 TYR A C 1
ATOM 1619 O O . TYR A 1 200 ? 1.836 10.661 -5.432 1.00 65.62 200 TYR A O 1
ATOM 1627 N N . THR A 1 201 ? 3.165 9.096 -4.535 1.00 70.19 201 THR A N 1
ATOM 1628 C CA . THR A 1 201 ? 4.131 10.011 -3.927 1.00 70.19 201 THR A CA 1
ATOM 1629 C C . THR A 1 201 ? 5.535 9.412 -3.994 1.00 70.19 201 THR A C 1
ATOM 1631 O O . THR A 1 201 ? 5.749 8.430 -4.688 1.00 70.19 201 THR A O 1
ATOM 1634 N N . HIS A 1 202 ? 6.489 10.025 -3.300 1.00 66.75 202 HIS A N 1
ATOM 1635 C CA . HIS A 1 202 ? 7.894 9.647 -3.206 1.00 66.75 202 HIS A CA 1
ATOM 1636 C C . HIS A 1 202 ? 8.111 8.629 -2.061 1.00 66.75 202 HIS A C 1
ATOM 1638 O O . HIS A 1 202 ? 8.468 9.029 -0.949 1.00 66.75 202 HIS A O 1
ATOM 1644 N N . PRO A 1 203 ? 7.883 7.314 -2.267 1.00 66.12 203 PRO A N 1
ATOM 1645 C CA . PRO A 1 203 ? 7.909 6.300 -1.203 1.00 66.12 203 PRO A CA 1
ATOM 1646 C C . PRO A 1 203 ? 9.286 6.169 -0.539 1.00 66.12 203 PRO A C 1
ATOM 1648 O O . PRO A 1 203 ? 9.386 5.751 0.613 1.00 66.12 203 PRO A O 1
ATOM 1651 N N . TRP A 1 204 ? 10.354 6.562 -1.239 1.00 66.00 204 TRP A N 1
ATOM 1652 C CA . TRP A 1 204 ? 11.727 6.513 -0.745 1.00 66.00 204 TRP A CA 1
ATOM 1653 C C . TRP A 1 204 ? 11.994 7.448 0.434 1.00 66.00 204 TRP A C 1
ATOM 1655 O O . TRP A 1 204 ? 12.904 7.178 1.213 1.00 66.00 204 TRP A O 1
ATOM 1665 N N . GLU A 1 205 ? 11.187 8.498 0.636 1.00 70.00 205 GLU A N 1
ATOM 1666 C CA . GLU A 1 205 ? 11.262 9.322 1.853 1.00 70.00 205 GLU A CA 1
ATOM 1667 C C . GLU A 1 205 ? 10.995 8.497 3.123 1.00 70.00 205 GLU A C 1
ATOM 1669 O O . GLU A 1 205 ? 11.451 8.856 4.209 1.00 70.00 205 GLU A O 1
ATOM 1674 N N . MET A 1 206 ? 10.289 7.370 2.985 1.00 72.88 206 MET A N 1
ATOM 1675 C CA . MET A 1 206 ? 9.971 6.461 4.082 1.00 72.88 206 MET A CA 1
ATOM 1676 C C . MET A 1 206 ? 11.002 5.342 4.255 1.00 72.88 206 MET A C 1
ATOM 1678 O O . MET A 1 206 ? 11.006 4.710 5.311 1.00 72.88 206 MET A O 1
ATOM 1682 N N . LEU A 1 207 ? 11.898 5.108 3.285 1.00 72.38 207 LEU A N 1
ATOM 1683 C CA . LEU A 1 207 ? 12.902 4.037 3.365 1.00 72.38 207 LEU A CA 1
ATOM 1684 C C . LEU A 1 207 ? 13.762 4.114 4.632 1.00 72.38 207 LEU A C 1
ATOM 1686 O O . LEU A 1 207 ? 13.870 3.083 5.284 1.00 72.38 207 LEU A O 1
ATOM 1690 N N . PRO A 1 208 ? 14.264 5.285 5.082 1.00 74.06 208 PRO A N 1
ATOM 1691 C CA . PRO A 1 208 ? 15.027 5.355 6.331 1.00 74.06 208 PRO A CA 1
ATOM 1692 C C . PRO A 1 208 ? 14.221 4.929 7.569 1.00 74.06 208 PRO A C 1
ATOM 1694 O O . PRO A 1 208 ? 14.773 4.417 8.538 1.00 74.06 208 PRO A O 1
ATOM 1697 N N . LEU A 1 209 ? 12.899 5.145 7.562 1.00 71.38 209 LEU A N 1
ATOM 1698 C CA . LEU A 1 209 ? 12.017 4.738 8.661 1.00 71.38 209 LEU A CA 1
ATOM 1699 C C . LEU A 1 209 ? 11.699 3.239 8.617 1.00 71.38 209 LEU A C 1
ATOM 1701 O O . LEU A 1 209 ? 11.540 2.623 9.672 1.00 71.38 209 LEU A O 1
ATOM 1705 N N . ILE A 1 210 ? 11.604 2.664 7.418 1.00 74.50 210 ILE A N 1
ATOM 1706 C CA . ILE A 1 210 ? 11.459 1.219 7.219 1.00 74.50 210 ILE A CA 1
ATOM 1707 C C . ILE A 1 210 ? 12.767 0.523 7.629 1.00 74.50 210 ILE A C 1
ATOM 1709 O O . ILE A 1 210 ? 12.727 -0.401 8.433 1.00 74.50 210 ILE A O 1
ATOM 1713 N N . GLU A 1 211 ? 13.915 1.040 7.187 1.00 71.38 211 GLU A N 1
ATOM 1714 C CA . GLU A 1 211 ? 15.265 0.570 7.526 1.00 71.38 211 GLU A CA 1
ATOM 1715 C C . GLU A 1 211 ? 15.541 0.592 9.027 1.00 71.38 211 GLU A C 1
ATOM 1717 O O . GLU A 1 211 ? 16.029 -0.387 9.585 1.00 71.38 211 GLU A O 1
ATOM 1722 N N . ALA A 1 212 ? 15.170 1.671 9.721 1.00 66.94 212 ALA A N 1
ATOM 1723 C CA . ALA A 1 212 ? 15.339 1.756 11.171 1.00 66.94 212 ALA A CA 1
ATOM 1724 C C . ALA A 1 212 ? 14.577 0.654 11.936 1.00 66.94 212 ALA A C 1
ATOM 1726 O O . ALA A 1 212 ? 14.936 0.339 13.073 1.00 66.94 212 ALA A O 1
ATOM 1727 N N . ASN A 1 213 ? 13.538 0.074 11.327 1.00 65.69 213 ASN A N 1
ATOM 1728 C CA . ASN A 1 213 ? 12.789 -1.060 11.866 1.00 65.69 213 ASN A CA 1
ATOM 1729 C C . ASN A 1 213 ? 13.216 -2.417 11.264 1.00 65.69 213 ASN A C 1
ATOM 1731 O O . ASN A 1 213 ? 12.772 -3.447 11.763 1.00 65.69 213 ASN A O 1
ATOM 1735 N N . ASP A 1 214 ? 14.101 -2.431 10.259 1.00 66.06 214 ASP A N 1
ATOM 1736 C CA . ASP A 1 214 ? 14.619 -3.620 9.561 1.00 66.06 214 ASP A CA 1
ATOM 1737 C C . ASP A 1 214 ? 16.152 -3.523 9.369 1.00 66.06 214 ASP A C 1
ATOM 1739 O O . ASP A 1 214 ? 16.697 -3.545 8.267 1.00 66.06 214 ASP A O 1
ATOM 1743 N N . TYR A 1 215 ? 16.873 -3.363 10.485 1.00 56.16 215 TYR A N 1
ATOM 1744 C CA . TYR A 1 215 ? 18.291 -2.963 10.534 1.00 56.16 215 TYR A CA 1
ATOM 1745 C C . TYR A 1 215 ? 19.299 -3.968 9.944 1.00 56.16 215 TYR A C 1
ATOM 1747 O O . TYR A 1 215 ? 20.496 -3.679 9.902 1.00 56.16 215 TYR A O 1
ATOM 1755 N N . LYS A 1 216 ? 18.855 -5.160 9.531 1.00 64.88 216 LYS A N 1
ATOM 1756 C CA . LYS A 1 216 ? 19.729 -6.227 9.013 1.00 64.88 216 LYS A CA 1
ATOM 1757 C C . LYS A 1 216 ? 20.038 -6.087 7.518 1.00 64.88 216 LYS A C 1
ATOM 1759 O O . LYS A 1 216 ? 20.808 -6.880 6.996 1.00 64.88 216 LYS A O 1
ATOM 1764 N N . GLU A 1 217 ? 19.472 -5.082 6.852 1.00 72.75 217 GLU A N 1
ATOM 1765 C CA . GLU A 1 217 ? 19.370 -5.017 5.387 1.00 72.75 217 GLU A CA 1
ATOM 1766 C C . GLU A 1 217 ? 19.964 -3.736 4.780 1.00 72.75 217 GLU A C 1
ATOM 1768 O O . GLU A 1 217 ? 19.503 -3.241 3.754 1.00 72.75 217 GLU A O 1
ATOM 1773 N N . GLN A 1 218 ? 21.004 -3.177 5.403 1.00 77.62 218 GLN A N 1
ATOM 1774 C CA . GLN A 1 218 ? 21.633 -1.920 4.960 1.00 77.62 218 GLN A CA 1
ATOM 1775 C C . GLN A 1 218 ? 22.056 -1.948 3.480 1.00 77.62 218 GLN A C 1
ATOM 1777 O O . GLN A 1 218 ? 21.939 -0.943 2.781 1.00 77.62 218 GLN A O 1
ATOM 1782 N N . GLU A 1 219 ? 22.499 -3.105 2.981 1.00 83.12 219 GLU A N 1
ATOM 1783 C CA . GLU A 1 219 ? 22.882 -3.281 1.577 1.00 83.12 219 GLU A CA 1
ATOM 1784 C C . GLU A 1 219 ? 21.679 -3.171 0.625 1.00 83.12 219 GLU A C 1
ATOM 1786 O O . GLU A 1 219 ? 21.772 -2.514 -0.410 1.00 83.12 219 GLU A O 1
ATOM 1791 N N . LEU A 1 220 ? 20.521 -3.734 0.997 1.00 84.12 220 LEU A N 1
ATOM 1792 C CA . LEU A 1 220 ? 19.274 -3.583 0.243 1.00 84.12 220 LEU A CA 1
ATOM 1793 C C . LEU A 1 220 ? 18.826 -2.119 0.202 1.00 84.12 220 LEU A C 1
ATOM 1795 O O . LEU A 1 220 ? 18.446 -1.621 -0.854 1.00 84.12 220 LEU A O 1
ATOM 1799 N N . PHE A 1 221 ? 18.880 -1.407 1.329 1.00 82.25 221 PHE A N 1
ATOM 1800 C CA . PHE A 1 221 ? 18.480 0.002 1.365 1.00 82.25 221 PHE A CA 1
ATOM 1801 C C . PHE A 1 221 ? 19.423 0.901 0.561 1.00 82.25 221 PHE A C 1
ATOM 1803 O O . PHE A 1 221 ? 18.952 1.792 -0.151 1.00 82.25 221 PHE A O 1
ATOM 1810 N N . ALA A 1 222 ? 20.734 0.645 0.617 1.00 85.56 222 ALA A N 1
ATOM 1811 C CA . ALA A 1 222 ? 21.711 1.330 -0.224 1.00 85.56 222 ALA A CA 1
ATOM 1812 C C . ALA A 1 222 ? 21.419 1.100 -1.715 1.00 85.56 222 ALA A C 1
ATOM 1814 O O . ALA A 1 222 ? 21.329 2.067 -2.474 1.00 85.56 222 ALA A O 1
ATOM 1815 N N . PHE A 1 223 ? 21.167 -0.155 -2.097 1.00 89.81 223 PHE A N 1
ATOM 1816 C CA . PHE A 1 223 ? 20.786 -0.535 -3.454 1.00 89.81 223 PHE A CA 1
ATOM 1817 C C . PHE A 1 223 ? 19.503 0.173 -3.923 1.00 89.81 223 PHE A C 1
ATOM 1819 O O . PHE A 1 223 ? 19.486 0.814 -4.974 1.00 89.81 223 PHE A O 1
ATOM 1826 N N . LEU A 1 224 ? 18.430 0.134 -3.125 1.00 86.38 224 LEU A N 1
ATOM 1827 C CA . LEU A 1 224 ? 17.161 0.790 -3.463 1.00 86.38 224 LEU A CA 1
ATOM 1828 C C . LEU A 1 224 ? 17.318 2.307 -3.622 1.00 86.38 224 LEU A C 1
ATOM 1830 O O . LEU A 1 224 ? 16.662 2.918 -4.468 1.00 86.38 224 LEU A O 1
ATOM 1834 N N . LYS A 1 225 ? 18.184 2.936 -2.821 1.00 85.19 225 LYS A N 1
ATOM 1835 C CA . LYS A 1 225 ? 18.471 4.370 -2.919 1.00 85.19 225 LYS A CA 1
ATOM 1836 C C . LYS A 1 225 ? 19.214 4.716 -4.209 1.00 85.19 225 LYS A C 1
ATOM 1838 O O . LYS A 1 225 ? 18.800 5.647 -4.895 1.00 85.19 225 LYS A O 1
ATOM 1843 N N . GLU A 1 226 ? 20.274 3.979 -4.533 1.00 90.25 226 GLU A N 1
ATOM 1844 C CA . GLU A 1 226 ? 21.025 4.134 -5.787 1.00 90.25 226 GLU A CA 1
ATOM 1845 C C . GLU A 1 226 ? 20.094 3.991 -6.994 1.00 90.25 226 GLU A C 1
ATOM 1847 O O . GLU A 1 226 ? 20.028 4.859 -7.863 1.00 90.25 226 GLU A O 1
ATOM 1852 N N . LYS A 1 227 ? 19.292 2.929 -7.005 1.00 89.38 227 LYS A N 1
ATOM 1853 C CA . LYS A 1 227 ? 18.382 2.634 -8.105 1.00 89.38 227 LYS A CA 1
ATOM 1854 C C . LYS A 1 227 ? 17.294 3.702 -8.277 1.00 89.38 227 LYS A C 1
ATOM 1856 O O . LYS A 1 227 ? 16.955 4.058 -9.407 1.00 89.38 227 LYS A O 1
ATOM 1861 N N . ASN A 1 228 ? 16.755 4.241 -7.181 1.00 85.31 228 ASN A N 1
ATOM 1862 C CA . ASN A 1 228 ? 15.813 5.364 -7.242 1.00 85.31 228 ASN A CA 1
ATOM 1863 C C . ASN A 1 228 ? 16.457 6.630 -7.830 1.00 85.31 228 ASN A C 1
ATOM 1865 O O . ASN A 1 228 ? 15.820 7.320 -8.627 1.00 85.31 228 ASN A O 1
ATOM 1869 N N . ASP A 1 229 ? 17.721 6.911 -7.504 1.00 88.44 229 ASP A N 1
ATOM 1870 C CA . ASP A 1 229 ? 18.465 8.021 -8.107 1.00 88.44 229 ASP A CA 1
ATOM 1871 C C . ASP A 1 229 ? 18.633 7.834 -9.626 1.00 88.44 229 ASP A C 1
ATOM 1873 O O . ASP A 1 229 ? 18.311 8.753 -10.384 1.00 88.44 229 ASP A O 1
ATOM 1877 N N . LEU A 1 230 ? 19.016 6.635 -10.083 1.00 91.75 230 LEU A N 1
ATOM 1878 C CA . LEU A 1 230 ? 19.140 6.309 -11.512 1.00 91.75 230 LEU A CA 1
ATOM 1879 C C . LEU A 1 230 ? 17.826 6.531 -12.278 1.00 91.75 230 LEU A C 1
ATOM 1881 O O . LEU A 1 230 ? 17.784 7.302 -13.240 1.00 91.75 230 LEU A O 1
ATOM 1885 N N . MET A 1 231 ? 16.721 5.933 -11.823 1.00 88.81 231 MET A N 1
ATOM 1886 C CA . MET A 1 231 ? 15.423 6.110 -12.488 1.00 88.81 231 MET A CA 1
ATOM 1887 C C . MET A 1 231 ? 14.939 7.558 -12.470 1.00 88.81 231 MET A C 1
ATOM 1889 O O . MET A 1 231 ? 14.325 8.002 -13.436 1.00 88.81 231 MET A O 1
ATOM 1893 N N . SER A 1 232 ? 15.206 8.314 -11.398 1.00 87.00 232 SER A N 1
ATOM 1894 C CA . SER A 1 232 ? 14.816 9.727 -11.318 1.00 87.00 232 SER A CA 1
ATOM 1895 C C . SER A 1 232 ? 15.484 10.597 -12.385 1.00 87.00 232 SER A C 1
ATOM 1897 O O . SER A 1 232 ? 14.963 11.659 -12.722 1.00 87.00 232 SER A O 1
ATOM 1899 N N . LYS A 1 233 ? 16.607 10.124 -12.938 1.00 89.69 233 LYS A N 1
ATOM 1900 C CA . LYS A 1 233 ? 17.362 10.744 -14.031 1.00 89.69 233 LYS A CA 1
ATOM 1901 C C . LYS A 1 233 ? 17.023 10.149 -15.403 1.00 89.69 233 LYS A C 1
ATOM 1903 O O . LYS A 1 233 ? 17.570 10.597 -16.403 1.00 89.69 233 LYS A O 1
ATOM 1908 N N . GLY A 1 234 ? 16.133 9.155 -15.464 1.00 88.56 234 GLY A N 1
ATOM 1909 C CA . GLY A 1 234 ? 15.792 8.427 -16.690 1.00 88.56 234 GLY A CA 1
ATOM 1910 C C . GLY A 1 234 ? 16.834 7.390 -17.125 1.00 88.56 234 GLY A C 1
ATOM 1911 O O . GLY A 1 234 ? 16.764 6.911 -18.254 1.00 88.56 234 GLY A O 1
ATOM 1912 N N . LEU A 1 235 ? 17.776 7.033 -16.245 1.00 91.31 235 LEU A N 1
ATOM 1913 C CA . LEU A 1 235 ? 18.850 6.060 -16.483 1.00 91.31 235 LEU A CA 1
ATOM 1914 C C . LEU A 1 235 ? 18.350 4.627 -16.233 1.00 91.31 235 LEU A C 1
ATOM 1916 O O . LEU A 1 235 ? 18.735 3.953 -15.274 1.00 91.31 235 LEU A O 1
ATOM 1920 N N . PHE A 1 236 ? 17.380 4.196 -17.042 1.00 90.19 236 PHE A N 1
ATOM 1921 C CA . PHE A 1 236 ? 16.702 2.913 -16.854 1.00 90.19 236 PHE A CA 1
ATOM 1922 C C . PHE A 1 236 ? 17.602 1.711 -17.184 1.00 90.19 236 PHE A C 1
ATOM 1924 O O . PHE A 1 236 ? 17.544 0.695 -16.491 1.00 90.19 236 PHE A O 1
ATOM 1931 N N . GLU A 1 237 ? 18.472 1.820 -18.188 1.00 89.75 237 GLU A N 1
ATOM 1932 C CA . GLU A 1 237 ? 19.410 0.748 -18.544 1.00 89.75 237 GLU A CA 1
ATOM 1933 C C . GLU A 1 237 ? 20.442 0.487 -17.439 1.00 89.75 237 GLU A C 1
ATOM 1935 O O . GLU A 1 237 ? 20.797 -0.654 -17.144 1.00 89.75 237 GLU A O 1
ATOM 1940 N N . GLU A 1 238 ? 20.928 1.542 -16.795 1.00 93.44 238 GLU A N 1
ATOM 1941 C CA . GLU A 1 238 ? 21.806 1.442 -15.637 1.00 93.44 238 GLU A CA 1
ATOM 1942 C C . GLU A 1 238 ? 21.063 0.806 -14.465 1.00 93.44 238 GLU A C 1
ATOM 1944 O O . GLU A 1 238 ? 21.590 -0.104 -13.827 1.00 93.44 238 GLU A O 1
ATOM 1949 N N . ALA A 1 239 ? 19.808 1.207 -14.233 1.00 92.31 239 ALA A N 1
ATOM 1950 C CA . ALA A 1 239 ? 18.994 0.624 -13.176 1.00 92.31 239 ALA A CA 1
ATOM 1951 C C . ALA A 1 239 ? 18.822 -0.897 -13.357 1.00 92.31 239 ALA A C 1
ATOM 1953 O O . ALA A 1 239 ? 19.005 -1.639 -12.391 1.00 92.31 239 ALA A O 1
ATOM 1954 N N . ILE A 1 240 ? 18.525 -1.389 -14.571 1.00 89.88 240 ILE A N 1
ATOM 1955 C CA . ILE A 1 240 ? 18.353 -2.837 -14.809 1.00 89.88 240 ILE A CA 1
ATOM 1956 C C . ILE A 1 240 ? 19.667 -3.622 -14.669 1.00 89.88 240 ILE A C 1
ATOM 1958 O O . ILE A 1 240 ? 19.665 -4.748 -14.158 1.00 89.88 240 ILE A O 1
ATOM 1962 N N . LYS A 1 241 ? 20.807 -3.017 -15.034 1.00 91.75 241 LYS A N 1
ATOM 1963 C CA . LYS A 1 241 ? 22.139 -3.593 -14.784 1.00 91.75 241 LYS A CA 1
ATOM 1964 C C . LYS A 1 241 ? 22.404 -3.724 -13.284 1.00 91.75 241 LYS A C 1
ATOM 1966 O O . LYS A 1 241 ? 22.795 -4.806 -12.842 1.00 91.75 241 LYS A O 1
ATOM 1971 N N . SER A 1 242 ? 22.109 -2.682 -12.499 1.00 92.50 242 SER A N 1
ATOM 1972 C CA . SER A 1 242 ? 22.252 -2.725 -11.039 1.00 92.50 242 SER A CA 1
ATOM 1973 C C . SER A 1 242 ? 21.368 -3.812 -10.414 1.00 92.50 242 SER A C 1
ATOM 1975 O O . SER A 1 242 ? 21.850 -4.554 -9.559 1.00 92.50 242 SER A O 1
ATOM 1977 N N . TYR A 1 243 ? 20.114 -3.992 -10.860 1.00 91.56 243 TYR A N 1
ATOM 1978 C CA . TYR A 1 243 ? 19.282 -5.114 -10.388 1.00 91.56 243 TYR A CA 1
ATOM 1979 C C . TYR A 1 243 ? 19.902 -6.473 -10.685 1.00 91.56 243 TYR A C 1
ATOM 1981 O O . TYR A 1 243 ? 19.960 -7.324 -9.798 1.00 91.56 243 TYR A O 1
ATOM 1989 N N . THR A 1 244 ? 20.354 -6.677 -11.925 1.00 91.31 244 THR A N 1
ATOM 1990 C CA . THR A 1 244 ? 20.971 -7.937 -12.352 1.00 91.31 244 THR A CA 1
ATOM 1991 C C . THR A 1 244 ? 22.164 -8.280 -11.463 1.00 91.31 244 THR A C 1
ATOM 1993 O O . THR A 1 244 ? 22.249 -9.390 -10.943 1.00 91.31 244 THR A O 1
ATOM 1996 N N . GLN A 1 245 ? 23.056 -7.314 -11.227 1.00 93.50 245 GLN A N 1
ATOM 1997 C CA . GLN A 1 245 ? 24.233 -7.507 -10.383 1.00 93.50 245 GLN A CA 1
ATOM 1998 C C . GLN A 1 245 ? 23.866 -7.761 -8.915 1.00 93.50 245 GLN A C 1
ATOM 2000 O O . GLN A 1 245 ? 24.451 -8.628 -8.269 1.00 93.50 245 GLN A O 1
ATOM 2005 N N . TYR A 1 246 ? 22.889 -7.031 -8.377 1.00 93.00 246 TYR A N 1
ATOM 2006 C CA . TYR A 1 246 ? 22.456 -7.209 -6.995 1.00 93.00 246 TYR A CA 1
ATOM 2007 C C . TYR A 1 246 ? 21.852 -8.603 -6.764 1.00 93.00 246 TYR A C 1
ATOM 2009 O O . TYR A 1 246 ? 22.206 -9.290 -5.807 1.00 93.00 246 TYR A O 1
ATOM 2017 N N . LEU A 1 247 ? 20.988 -9.064 -7.673 1.00 90.75 247 LEU A N 1
ATOM 2018 C CA . LEU A 1 247 ? 20.317 -10.363 -7.562 1.00 90.75 247 LEU A CA 1
ATOM 2019 C C . LEU A 1 247 ? 21.261 -11.559 -7.685 1.00 90.75 247 LEU A C 1
ATOM 2021 O O . LEU A 1 247 ? 20.973 -12.599 -7.099 1.00 90.75 247 LEU A O 1
ATOM 2025 N N . GLN A 1 248 ? 22.394 -11.415 -8.380 1.00 90.56 248 GLN A N 1
ATOM 2026 C CA . GLN A 1 248 ? 23.434 -12.450 -8.406 1.00 90.56 248 GLN A CA 1
ATOM 2027 C C . GLN A 1 248 ? 23.947 -12.779 -6.998 1.00 90.56 248 GLN A C 1
ATOM 2029 O O . GLN A 1 248 ? 24.207 -13.942 -6.696 1.00 90.56 248 GLN A O 1
ATOM 2034 N N . ASN A 1 249 ? 24.048 -11.769 -6.131 1.00 90.38 249 ASN A N 1
ATOM 2035 C CA . ASN A 1 249 ? 24.518 -11.931 -4.756 1.00 90.38 249 ASN A CA 1
ATOM 2036 C C . ASN A 1 249 ? 23.364 -12.142 -3.760 1.00 90.38 249 ASN A C 1
ATOM 2038 O O . ASN A 1 249 ? 23.556 -12.768 -2.718 1.00 90.38 249 ASN A O 1
ATOM 2042 N N . HIS A 1 250 ? 22.156 -11.670 -4.093 1.00 88.06 250 HIS A N 1
ATOM 2043 C CA . HIS A 1 250 ? 20.991 -11.654 -3.200 1.00 88.06 250 HIS A CA 1
ATOM 2044 C C . HIS A 1 250 ? 19.729 -12.264 -3.836 1.00 88.06 250 HIS A C 1
ATOM 2046 O O . HIS A 1 250 ? 18.686 -11.606 -3.894 1.00 88.06 250 HIS A O 1
ATOM 2052 N N . PRO A 1 251 ? 19.752 -13.535 -4.281 1.00 85.06 251 PRO A N 1
ATOM 2053 C CA . PRO A 1 251 ? 18.620 -14.139 -4.996 1.00 85.06 251 PRO A CA 1
ATOM 2054 C C . PRO A 1 251 ? 17.339 -14.207 -4.148 1.00 85.06 251 PRO A C 1
ATOM 2056 O O . PRO A 1 251 ? 16.227 -14.160 -4.662 1.00 85.06 251 PRO A O 1
ATOM 2059 N N . HIS A 1 252 ? 17.466 -14.239 -2.820 1.00 81.69 252 HIS A N 1
ATOM 2060 C CA . HIS A 1 252 ? 16.332 -14.222 -1.895 1.00 81.69 252 HIS A CA 1
ATOM 2061 C C . HIS A 1 252 ? 15.527 -12.902 -1.923 1.00 81.69 252 HIS A C 1
ATOM 2063 O O . HIS A 1 252 ? 14.388 -12.877 -1.453 1.00 81.69 252 HIS A O 1
ATOM 2069 N N . HIS A 1 253 ? 16.073 -11.823 -2.499 1.00 84.25 253 HIS A N 1
ATOM 2070 C CA . HIS A 1 253 ? 15.385 -10.543 -2.687 1.00 84.25 253 HIS A CA 1
ATOM 2071 C C . HIS A 1 253 ? 14.579 -10.447 -3.988 1.00 84.25 253 HIS A C 1
ATOM 2073 O O . HIS A 1 253 ? 13.855 -9.468 -4.164 1.00 84.25 253 HIS A O 1
ATOM 2079 N N . GLU A 1 254 ? 14.622 -11.456 -4.864 1.00 83.81 254 GLU A N 1
ATOM 2080 C CA . GLU A 1 254 ? 13.964 -11.446 -6.179 1.00 83.81 254 GLU A CA 1
ATOM 2081 C C . GLU A 1 254 ? 12.501 -10.991 -6.118 1.00 83.81 254 GLU A C 1
ATOM 2083 O O . GLU A 1 254 ? 12.115 -10.028 -6.781 1.00 83.81 254 GLU A O 1
ATOM 2088 N N . LYS A 1 255 ? 11.692 -11.625 -5.261 1.00 78.31 255 LYS A N 1
ATOM 2089 C CA . LYS A 1 255 ? 10.266 -11.291 -5.128 1.00 78.31 255 LYS A CA 1
ATOM 2090 C C . LYS A 1 255 ? 10.067 -9.831 -4.726 1.00 78.31 255 LYS A C 1
ATOM 2092 O O . LYS A 1 255 ? 9.197 -9.168 -5.281 1.00 78.31 255 LYS A O 1
ATOM 2097 N N . LEU A 1 256 ? 10.860 -9.343 -3.766 1.00 79.75 256 LEU A N 1
ATOM 2098 C CA . LEU A 1 256 ? 10.794 -7.964 -3.279 1.00 79.75 256 LEU A CA 1
ATOM 2099 C C . LEU A 1 256 ? 11.102 -6.972 -4.393 1.00 79.75 256 LEU A C 1
ATOM 2101 O O . LEU A 1 256 ? 10.331 -6.045 -4.643 1.00 79.75 256 LEU A O 1
ATOM 2105 N N . LEU A 1 257 ? 12.217 -7.210 -5.075 1.00 84.25 257 LEU A N 1
ATOM 2106 C CA . LEU A 1 257 ? 12.712 -6.333 -6.118 1.00 84.25 257 LEU A CA 1
ATOM 2107 C C . LEU A 1 257 ? 11.811 -6.328 -7.347 1.00 84.25 257 LEU A C 1
ATOM 2109 O O . LEU A 1 257 ? 11.647 -5.272 -7.946 1.00 84.25 257 LEU A O 1
ATOM 2113 N N . ALA A 1 258 ? 11.141 -7.435 -7.666 1.00 80.38 258 ALA A N 1
ATOM 2114 C CA . ALA A 1 258 ? 10.173 -7.457 -8.754 1.00 80.38 258 ALA A CA 1
ATOM 2115 C C . ALA A 1 258 ? 8.970 -6.528 -8.494 1.00 80.38 258 ALA A C 1
ATOM 2117 O O . ALA A 1 258 ? 8.476 -5.875 -9.416 1.00 80.38 258 ALA A O 1
ATOM 2118 N N . VAL A 1 259 ? 8.500 -6.429 -7.243 1.00 74.75 259 VAL A N 1
ATOM 2119 C CA . VAL A 1 259 ? 7.409 -5.499 -6.900 1.00 74.75 259 VAL A CA 1
ATOM 2120 C C . VAL A 1 259 ? 7.899 -4.060 -6.833 1.00 74.75 259 VAL A C 1
ATOM 2122 O O . VAL A 1 259 ? 7.230 -3.158 -7.339 1.00 74.75 259 VAL A O 1
ATOM 2125 N N . GLU A 1 260 ? 9.063 -3.838 -6.225 1.00 78.00 260 GLU A N 1
ATOM 2126 C CA . GLU A 1 260 ? 9.658 -2.507 -6.136 1.00 78.00 260 GLU A CA 1
ATOM 2127 C C . GLU A 1 260 ? 9.913 -1.933 -7.535 1.00 78.00 260 GLU A C 1
ATOM 2129 O O . GLU A 1 260 ? 9.502 -0.801 -7.803 1.00 78.00 260 GLU A O 1
ATOM 2134 N N . LEU A 1 261 ? 10.467 -2.742 -8.445 1.00 80.12 261 LEU A N 1
ATOM 2135 C CA . LEU A 1 261 ? 10.693 -2.388 -9.843 1.00 80.12 261 LEU A CA 1
ATOM 2136 C C . LEU A 1 261 ? 9.396 -1.939 -10.516 1.00 80.12 261 LEU A C 1
ATOM 2138 O O . LEU A 1 261 ? 9.352 -0.835 -11.056 1.00 80.12 261 LEU A O 1
ATOM 2142 N N . TYR A 1 262 ? 8.331 -2.746 -10.428 1.00 76.12 262 TYR A N 1
ATOM 2143 C CA . TYR A 1 262 ? 7.019 -2.392 -10.981 1.00 76.12 262 TYR A CA 1
ATOM 2144 C C . TYR A 1 262 ? 6.562 -1.012 -10.497 1.00 76.12 262 TYR A C 1
ATOM 2146 O O . TYR A 1 262 ? 6.168 -0.156 -11.292 1.00 76.12 262 TYR A O 1
ATOM 2154 N N . THR A 1 263 ? 6.617 -0.783 -9.185 1.00 70.38 263 THR A N 1
ATOM 2155 C CA . THR A 1 263 ? 6.043 0.436 -8.622 1.00 70.38 263 THR A CA 1
ATOM 2156 C C . THR A 1 263 ? 6.866 1.690 -8.902 1.00 70.38 263 THR A C 1
ATOM 2158 O O . THR A 1 263 ? 6.306 2.721 -9.276 1.00 70.38 263 THR A O 1
ATOM 2161 N N . SER A 1 264 ? 8.187 1.616 -8.768 1.00 76.25 264 SER A N 1
ATOM 2162 C CA . SER A 1 264 ? 9.031 2.799 -8.896 1.00 76.25 264 SER A CA 1
ATOM 2163 C C . SER A 1 264 ? 9.207 3.219 -10.353 1.00 76.25 264 SER A C 1
ATOM 2165 O O . SER A 1 264 ? 9.244 4.415 -10.636 1.00 76.25 264 SER A O 1
ATOM 2167 N N . THR A 1 265 ? 9.231 2.276 -11.300 1.00 80.69 265 THR A N 1
ATOM 2168 C CA . THR A 1 265 ? 9.311 2.623 -12.726 1.00 80.69 265 THR A CA 1
ATOM 2169 C C . THR A 1 265 ? 8.103 3.433 -13.171 1.00 80.69 265 THR A C 1
ATOM 2171 O O . THR A 1 265 ? 8.273 4.471 -13.805 1.00 80.69 265 THR A O 1
ATOM 2174 N N . LEU A 1 266 ? 6.889 3.027 -12.784 1.00 75.44 266 LEU A N 1
ATOM 2175 C CA . LEU A 1 266 ? 5.675 3.782 -13.107 1.00 75.44 266 LEU A CA 1
ATOM 2176 C C . LEU A 1 266 ? 5.701 5.193 -12.519 1.00 75.44 266 LEU A C 1
ATOM 2178 O O . LEU A 1 266 ? 5.317 6.150 -13.197 1.00 75.44 266 LEU A O 1
ATOM 2182 N N . PHE A 1 267 ? 6.174 5.326 -11.278 1.00 78.69 267 PHE A N 1
ATOM 2183 C CA . PHE A 1 267 ? 6.322 6.624 -10.634 1.00 78.69 267 PHE A CA 1
ATOM 2184 C C . PHE A 1 267 ? 7.266 7.538 -11.425 1.00 78.69 267 PHE A C 1
ATOM 2186 O O . PHE A 1 267 ? 6.873 8.630 -11.842 1.00 78.69 267 PHE A O 1
ATOM 2193 N N . HIS A 1 268 ? 8.503 7.088 -11.656 1.00 83.19 268 HIS A N 1
ATOM 2194 C CA . HIS A 1 268 ? 9.535 7.911 -12.282 1.00 83.19 268 HIS A CA 1
ATOM 2195 C C . HIS A 1 268 ? 9.245 8.199 -13.751 1.00 83.19 268 HIS A C 1
ATOM 2197 O O . HIS A 1 268 ? 9.454 9.328 -14.185 1.00 83.19 268 HIS A O 1
ATOM 2203 N N . ALA A 1 269 ? 8.694 7.239 -14.497 1.00 81.94 269 ALA A N 1
ATOM 2204 C CA . ALA A 1 269 ? 8.247 7.472 -15.867 1.00 81.94 269 ALA A CA 1
ATOM 2205 C C . ALA A 1 269 ? 7.190 8.589 -15.926 1.00 81.94 269 ALA A C 1
ATOM 2207 O O . ALA A 1 269 ? 7.300 9.507 -16.738 1.00 81.94 269 ALA A O 1
ATOM 2208 N N . THR A 1 270 ? 6.213 8.566 -15.011 1.00 79.75 270 THR A N 1
ATOM 2209 C CA . THR A 1 270 ? 5.169 9.600 -14.930 1.00 79.75 270 THR A CA 1
ATOM 2210 C C . THR A 1 270 ? 5.744 10.966 -14.550 1.00 79.75 270 THR A C 1
ATOM 2212 O O . THR A 1 270 ? 5.368 11.983 -15.133 1.00 79.75 270 THR A O 1
ATOM 2215 N N . ASP A 1 271 ? 6.642 11.015 -13.564 1.00 82.25 271 ASP A N 1
ATOM 2216 C CA . ASP A 1 271 ? 7.260 12.264 -13.107 1.00 82.25 271 ASP A CA 1
ATOM 2217 C C . ASP A 1 271 ? 8.168 12.890 -14.179 1.00 82.25 271 ASP A C 1
ATOM 2219 O O . ASP A 1 271 ? 8.109 14.097 -14.406 1.00 82.25 271 ASP A O 1
ATOM 2223 N N . LEU A 1 272 ? 8.957 12.072 -14.882 1.00 85.44 272 LEU A N 1
ATOM 2224 C CA . LEU A 1 272 ? 9.807 12.515 -15.988 1.00 85.44 272 LEU A CA 1
ATOM 2225 C C . LEU A 1 272 ? 8.987 12.997 -17.185 1.00 85.44 272 LEU A C 1
ATOM 2227 O O . LEU A 1 272 ? 9.303 14.044 -17.743 1.00 85.44 272 LEU A O 1
ATOM 2231 N N . SER A 1 273 ? 7.918 12.282 -17.549 1.00 84.12 273 SER A N 1
ATOM 2232 C CA . SER A 1 273 ? 7.034 12.673 -18.653 1.00 84.12 273 SER A CA 1
ATOM 2233 C C . SER A 1 273 ? 6.432 14.066 -18.431 1.00 84.12 273 SER A C 1
ATOM 2235 O O . SER A 1 273 ? 6.416 14.876 -19.349 1.00 84.12 273 SER A O 1
ATOM 2237 N N . ARG A 1 274 ? 6.045 14.412 -17.194 1.00 84.62 274 ARG A N 1
ATOM 2238 C CA . ARG A 1 274 ? 5.526 15.755 -16.859 1.00 84.62 274 ARG A CA 1
ATOM 2239 C C . ARG A 1 274 ? 6.543 16.889 -17.014 1.00 84.62 274 ARG A C 1
ATOM 2241 O O . ARG A 1 274 ? 6.139 18.048 -17.027 1.00 84.62 274 ARG A O 1
ATOM 2248 N N . LYS A 1 275 ? 7.841 16.580 -17.028 1.00 85.69 275 LYS A N 1
ATOM 2249 C CA . LYS A 1 275 ? 8.937 17.562 -17.039 1.00 85.69 275 LYS A CA 1
ATOM 2250 C C . LYS A 1 275 ? 9.534 17.784 -18.431 1.00 85.69 275 LYS A C 1
ATOM 2252 O O . LYS A 1 275 ? 10.397 18.647 -18.560 1.00 85.69 275 LYS A O 1
ATOM 2257 N N . LYS A 1 276 ? 9.130 16.995 -19.428 1.00 83.31 276 LYS A N 1
ATOM 2258 C CA . LYS A 1 276 ? 9.753 16.928 -20.754 1.00 83.31 276 LYS A CA 1
ATOM 2259 C C . LYS A 1 276 ? 8.865 17.520 -21.850 1.00 83.31 276 LYS A C 1
ATOM 2261 O O . LYS A 1 276 ? 7.651 17.594 -21.698 1.00 83.31 276 LYS A O 1
ATOM 2266 N N . GLU A 1 277 ? 9.506 17.929 -22.941 1.00 80.75 277 GLU A N 1
ATOM 2267 C CA . GLU A 1 277 ? 8.861 18.312 -24.206 1.00 80.75 277 GLU A CA 1
ATOM 2268 C C . GLU A 1 277 ? 8.509 17.067 -25.037 1.00 80.75 277 GLU A C 1
ATOM 2270 O O . GLU A 1 277 ? 9.116 16.015 -24.836 1.00 80.75 277 GLU A O 1
ATOM 2275 N N . ASP A 1 278 ? 7.572 17.186 -25.983 1.00 76.94 278 ASP A N 1
ATOM 2276 C CA . ASP A 1 278 ? 6.967 16.052 -26.707 1.00 76.94 278 ASP A CA 1
ATOM 2277 C C . ASP A 1 278 ? 7.992 15.086 -27.342 1.00 76.94 278 ASP A C 1
ATOM 2279 O O . ASP A 1 278 ? 7.925 13.882 -27.102 1.00 76.94 278 ASP A O 1
ATOM 2283 N N . GLU A 1 279 ? 9.011 15.588 -28.051 1.00 72.38 279 GLU A N 1
ATOM 2284 C CA . GLU A 1 279 ? 10.065 14.749 -28.663 1.00 72.38 279 GLU A CA 1
ATOM 2285 C C . GLU A 1 279 ? 10.856 13.946 -27.610 1.00 72.38 279 GLU A C 1
ATOM 2287 O O . GLU A 1 279 ? 11.200 12.779 -27.796 1.00 72.38 279 GLU A O 1
ATOM 2292 N N . GLN A 1 280 ? 11.095 14.537 -26.437 1.00 82.56 280 GLN A N 1
ATOM 2293 C CA . GLN A 1 280 ? 11.790 13.867 -25.338 1.00 82.56 280 GLN A CA 1
ATOM 2294 C C . GLN A 1 280 ? 10.886 12.887 -24.577 1.00 82.56 280 GLN A C 1
ATOM 2296 O O . GLN A 1 280 ? 11.401 12.037 -23.837 1.00 82.56 280 GLN A O 1
ATOM 2301 N N . VAL A 1 281 ? 9.561 13.038 -24.692 1.00 80.25 281 VAL A N 1
ATOM 2302 C CA . VAL A 1 281 ? 8.566 12.127 -24.115 1.00 80.25 281 VAL A CA 1
ATOM 2303 C C . VAL A 1 281 ? 8.519 10.825 -24.910 1.00 80.25 281 VAL A C 1
ATOM 2305 O O . VAL A 1 281 ? 8.472 9.768 -24.284 1.00 80.25 281 VAL A O 1
ATOM 2308 N N . GLU A 1 282 ? 8.612 10.871 -26.240 1.00 81.44 282 GLU A N 1
ATOM 2309 C CA . GLU A 1 282 ? 8.681 9.664 -27.081 1.00 81.44 282 GLU A CA 1
ATOM 2310 C C . GLU A 1 282 ? 9.932 8.830 -26.765 1.00 81.44 282 GLU A C 1
ATOM 2312 O O . GLU A 1 282 ? 9.829 7.664 -26.387 1.00 81.44 282 GLU A O 1
ATOM 2317 N N . ASP A 1 283 ? 11.106 9.462 -26.766 1.00 86.69 283 ASP A N 1
ATOM 2318 C CA . ASP A 1 283 ? 12.379 8.834 -26.385 1.00 86.69 283 ASP A CA 1
ATOM 2319 C C . ASP A 1 283 ? 12.366 8.318 -24.923 1.00 86.69 283 ASP A C 1
ATOM 2321 O O . ASP A 1 283 ? 12.954 7.294 -24.574 1.00 86.69 283 ASP A O 1
ATOM 2325 N N . LEU A 1 284 ? 11.651 8.988 -24.009 1.00 86.31 284 LEU A N 1
ATOM 2326 C CA . LEU A 1 284 ? 11.402 8.450 -22.666 1.00 86.31 284 LEU A CA 1
ATOM 2327 C C . LEU A 1 284 ? 10.519 7.200 -22.694 1.00 86.31 284 LEU A C 1
ATOM 2329 O O . LEU A 1 284 ? 10.829 6.247 -21.977 1.00 86.31 284 LEU A O 1
ATOM 2333 N N . ALA A 1 285 ? 9.447 7.202 -23.481 1.00 84.06 285 ALA A N 1
ATOM 2334 C CA . ALA A 1 285 ? 8.542 6.068 -23.592 1.00 84.06 285 ALA A CA 1
ATOM 2335 C C . ALA A 1 285 ? 9.275 4.826 -24.118 1.00 84.06 285 ALA A C 1
ATOM 2337 O O . ALA A 1 285 ? 9.140 3.758 -23.523 1.00 84.06 285 ALA A O 1
ATOM 2338 N N . GLU A 1 286 ? 10.116 4.970 -25.146 1.00 88.12 286 GLU A N 1
ATOM 2339 C CA . GLU A 1 286 ? 10.925 3.870 -25.689 1.00 88.12 286 GLU A CA 1
ATOM 2340 C C . GLU A 1 286 ? 11.849 3.251 -24.635 1.00 88.12 286 GLU A C 1
ATOM 2342 O O . GLU A 1 286 ? 11.832 2.034 -24.428 1.00 88.12 286 GLU A O 1
ATOM 2347 N N . ARG A 1 287 ? 12.587 4.080 -23.884 1.00 89.31 287 ARG A N 1
ATOM 2348 C CA . ARG A 1 287 ? 13.445 3.594 -22.789 1.00 89.31 287 ARG A CA 1
ATOM 2349 C C . ARG A 1 287 ? 12.659 2.882 -21.690 1.00 89.31 287 ARG A C 1
ATOM 2351 O O . ARG A 1 287 ? 13.123 1.878 -21.154 1.00 89.31 287 ARG A O 1
ATOM 2358 N N . VAL A 1 288 ? 11.477 3.389 -21.336 1.00 88.44 288 VAL A N 1
ATOM 2359 C CA . VAL A 1 288 ? 10.614 2.777 -20.311 1.00 88.44 288 VAL A CA 1
ATOM 2360 C C . VAL A 1 288 ? 10.069 1.425 -20.783 1.00 88.44 288 VAL A C 1
ATOM 2362 O O . VAL A 1 288 ? 10.007 0.488 -19.986 1.00 88.44 288 VAL A O 1
ATOM 2365 N N . ILE A 1 289 ? 9.719 1.293 -22.067 1.00 88.75 289 ILE A N 1
ATOM 2366 C CA . ILE A 1 289 ? 9.289 0.022 -22.669 1.00 88.75 289 ILE A CA 1
ATOM 2367 C C . ILE A 1 289 ? 10.431 -0.990 -22.646 1.00 88.75 289 ILE A C 1
ATOM 2369 O O . ILE A 1 289 ? 10.231 -2.099 -22.154 1.00 88.75 289 ILE A O 1
ATOM 2373 N N . ALA A 1 290 ? 11.618 -0.602 -23.120 1.00 89.56 290 ALA A N 1
ATOM 2374 C CA . ALA A 1 290 ? 12.792 -1.471 -23.131 1.00 89.56 290 ALA A CA 1
ATOM 2375 C C . ALA A 1 290 ? 13.126 -1.964 -21.715 1.00 89.56 290 ALA A C 1
ATOM 2377 O O . ALA A 1 290 ? 13.295 -3.160 -21.486 1.00 89.56 290 ALA A O 1
ATOM 2378 N N . PHE A 1 291 ? 13.100 -1.059 -20.733 1.00 89.81 291 PHE A N 1
ATOM 2379 C CA . PHE A 1 291 ? 13.277 -1.410 -19.328 1.00 89.81 291 PHE A CA 1
ATOM 2380 C C . PHE A 1 291 ? 12.234 -2.414 -18.828 1.00 89.81 291 PHE A C 1
ATOM 2382 O O . PHE A 1 291 ? 12.578 -3.390 -18.161 1.00 89.81 291 PHE A O 1
ATOM 2389 N N . ALA A 1 292 ? 10.954 -2.188 -19.132 1.00 88.94 292 ALA A N 1
ATOM 2390 C CA . ALA A 1 292 ? 9.880 -3.080 -18.710 1.00 88.94 292 ALA A CA 1
ATOM 2391 C C . ALA A 1 292 ? 9.973 -4.463 -19.373 1.00 88.94 292 ALA A C 1
ATOM 2393 O O . ALA A 1 292 ? 9.676 -5.463 -18.723 1.00 88.94 292 ALA A O 1
ATOM 2394 N N . GLN A 1 293 ? 10.436 -4.541 -20.623 1.00 91.19 293 GLN A N 1
ATOM 2395 C CA . GLN A 1 293 ? 10.728 -5.808 -21.297 1.00 91.19 293 GLN A CA 1
ATOM 2396 C C . GLN A 1 293 ? 11.881 -6.545 -20.606 1.00 91.19 293 GLN A C 1
ATOM 2398 O O . GLN A 1 293 ? 11.695 -7.688 -20.187 1.00 91.19 293 GLN A O 1
ATOM 2403 N N . SER A 1 294 ? 13.014 -5.880 -20.358 1.00 90.81 294 SER A N 1
ATOM 2404 C CA . SER A 1 294 ? 14.127 -6.477 -19.605 1.00 90.81 294 SER A CA 1
ATOM 2405 C C . SER A 1 294 ? 13.719 -6.914 -18.196 1.00 90.81 294 SER A C 1
ATOM 2407 O O . SER A 1 294 ? 14.211 -7.916 -17.686 1.00 90.81 294 SER A O 1
ATOM 2409 N N . ALA A 1 295 ? 12.775 -6.217 -17.561 1.00 88.06 295 ALA A N 1
ATOM 2410 C CA . ALA A 1 295 ? 12.242 -6.636 -16.272 1.00 88.06 295 ALA A CA 1
ATOM 2411 C C . ALA A 1 295 ? 11.467 -7.963 -16.347 1.00 88.06 295 ALA A C 1
ATOM 2413 O O . ALA A 1 295 ? 11.531 -8.747 -15.402 1.00 88.06 295 ALA A O 1
ATOM 2414 N N . THR A 1 296 ? 10.762 -8.246 -17.450 1.00 90.19 296 THR A N 1
ATOM 2415 C CA . THR A 1 296 ? 10.110 -9.557 -17.649 1.00 90.19 296 THR A CA 1
ATOM 2416 C C . THR A 1 296 ? 11.111 -10.684 -17.888 1.00 90.19 296 THR A C 1
ATOM 2418 O O . THR A 1 296 ? 10.847 -11.817 -17.500 1.00 90.19 296 THR A O 1
ATOM 2421 N N . GLU A 1 297 ? 12.276 -10.380 -18.459 1.00 91.12 297 GLU A N 1
ATOM 2422 C CA . GLU A 1 297 ? 13.374 -11.342 -18.613 1.00 91.12 297 GLU A CA 1
ATOM 2423 C C . GLU A 1 297 ? 14.090 -11.600 -17.284 1.00 91.12 297 GLU A C 1
ATOM 2425 O O . GLU A 1 297 ? 14.451 -12.736 -16.983 1.00 91.12 297 GLU A O 1
ATOM 2430 N N . LEU A 1 298 ? 14.265 -10.553 -16.474 1.00 89.00 298 LEU A N 1
ATOM 2431 C CA . LEU A 1 298 ? 14.911 -10.641 -15.167 1.00 89.00 298 LEU A CA 1
ATOM 2432 C C . LEU A 1 298 ? 14.022 -11.322 -14.117 1.00 89.00 298 LEU A C 1
ATOM 2434 O O . LEU A 1 298 ? 14.529 -12.011 -13.235 1.00 89.00 298 LEU A O 1
ATOM 2438 N N . PHE A 1 299 ? 12.701 -11.146 -14.217 1.00 88.69 299 PHE A N 1
ATOM 2439 C CA . PHE A 1 299 ? 11.715 -11.682 -13.276 1.00 88.69 299 PHE A CA 1
ATOM 2440 C C . PHE A 1 299 ? 10.605 -12.483 -13.984 1.00 88.69 299 PHE A C 1
ATOM 2442 O O . PHE A 1 299 ? 9.421 -12.154 -13.845 1.00 88.69 299 PHE A O 1
ATOM 2449 N N . PRO A 1 300 ? 10.937 -13.567 -14.710 1.00 87.50 300 PRO A N 1
ATOM 2450 C CA . PRO A 1 300 ? 9.982 -14.276 -15.568 1.00 87.50 300 PRO A CA 1
ATOM 2451 C C . PRO A 1 300 ? 8.877 -14.988 -14.779 1.00 87.50 300 PRO A C 1
ATOM 2453 O O . PRO A 1 300 ? 7.810 -15.275 -15.305 1.00 87.50 300 PRO A O 1
ATOM 2456 N N . SER A 1 301 ? 9.111 -15.263 -13.494 1.00 84.81 301 SER A N 1
ATOM 2457 C CA . SER A 1 301 ? 8.125 -15.876 -12.592 1.00 84.81 301 SER A CA 1
ATOM 2458 C C . SER A 1 301 ? 7.369 -14.850 -11.742 1.00 84.81 301 SER A C 1
ATOM 2460 O O . SER A 1 301 ? 6.675 -15.223 -10.794 1.00 84.81 301 SER A O 1
ATOM 2462 N N . SER A 1 302 ? 7.509 -13.552 -12.033 1.00 83.62 302 SER A N 1
ATOM 2463 C CA . SER A 1 302 ? 6.850 -12.491 -11.276 1.00 83.62 302 SER A CA 1
ATOM 2464 C C . SER A 1 302 ? 5.711 -11.861 -12.076 1.00 83.62 302 SER A C 1
ATOM 2466 O O . SER A 1 302 ? 5.976 -11.189 -13.073 1.00 83.62 302 SER A O 1
ATOM 2468 N N . PRO A 1 303 ? 4.447 -11.947 -11.615 1.00 83.00 303 PRO A N 1
ATOM 2469 C CA . PRO A 1 303 ? 3.330 -11.296 -12.303 1.00 83.00 303 PRO A CA 1
ATOM 2470 C C . PRO A 1 303 ? 3.489 -9.765 -12.362 1.00 83.00 303 PRO A C 1
ATOM 2472 O O . PRO A 1 303 ? 2.969 -9.123 -13.268 1.00 83.00 303 PRO A O 1
ATOM 2475 N N . PHE A 1 304 ? 4.263 -9.176 -11.445 1.00 81.69 304 PHE A N 1
ATOM 2476 C CA . PHE A 1 304 ? 4.490 -7.732 -11.364 1.00 81.69 304 PHE A CA 1
ATOM 2477 C C . PHE A 1 304 ? 5.268 -7.166 -12.555 1.00 81.69 304 PHE A C 1
ATOM 2479 O O . PHE A 1 304 ? 4.985 -6.050 -12.990 1.00 81.69 304 PHE A O 1
ATOM 2486 N N . ALA A 1 305 ? 6.218 -7.926 -13.108 1.00 85.69 305 ALA A N 1
ATOM 2487 C CA . ALA A 1 305 ? 6.948 -7.501 -14.300 1.00 85.69 305 ALA A CA 1
ATOM 2488 C C . ALA A 1 305 ? 6.003 -7.408 -15.509 1.00 85.69 305 ALA A C 1
ATOM 2490 O O . ALA A 1 305 ? 6.018 -6.426 -16.250 1.00 85.69 305 ALA A O 1
ATOM 2491 N N . TYR A 1 306 ? 5.089 -8.371 -15.640 1.00 89.62 306 TYR A N 1
ATOM 2492 C CA . TYR A 1 306 ? 4.055 -8.349 -16.673 1.00 89.62 306 TYR A CA 1
ATOM 2493 C C . TYR A 1 306 ? 3.012 -7.253 -16.426 1.00 89.62 306 TYR A C 1
ATOM 2495 O O . TYR A 1 306 ? 2.584 -6.604 -17.375 1.00 89.62 306 TYR A O 1
ATOM 2503 N N . HIS A 1 307 ? 2.648 -6.956 -15.171 1.00 84.19 307 HIS A N 1
ATOM 2504 C CA . HIS A 1 307 ? 1.790 -5.802 -14.857 1.00 84.19 307 HIS A CA 1
ATOM 2505 C C . HIS A 1 307 ? 2.415 -4.474 -15.278 1.00 84.19 307 HIS A C 1
ATOM 2507 O O . HIS A 1 307 ? 1.689 -3.589 -15.732 1.00 84.19 307 HIS A O 1
ATOM 2513 N N . LEU A 1 308 ? 3.736 -4.313 -15.124 1.00 84.44 308 LEU A N 1
ATOM 2514 C CA . LEU A 1 308 ? 4.444 -3.097 -15.543 1.00 84.44 308 LEU A CA 1
ATOM 2515 C C . LEU A 1 308 ? 4.255 -2.895 -17.041 1.00 84.44 308 LEU A C 1
ATOM 2517 O O . LEU A 1 308 ? 3.785 -1.846 -17.483 1.00 84.44 308 LEU A O 1
ATOM 2521 N N . LEU A 1 309 ? 4.587 -3.939 -17.798 1.00 88.12 309 LEU A N 1
ATOM 2522 C CA . LEU A 1 309 ? 4.545 -3.919 -19.248 1.00 88.12 309 LEU A CA 1
ATOM 2523 C C . LEU A 1 309 ? 3.107 -3.774 -19.769 1.00 88.12 309 LEU A C 1
ATOM 2525 O O . LEU A 1 309 ? 2.868 -2.986 -20.680 1.00 88.12 309 LEU A O 1
ATOM 2529 N N . ALA A 1 310 ? 2.133 -4.421 -19.119 1.00 86.56 310 ALA A N 1
ATOM 2530 C CA . ALA A 1 310 ? 0.715 -4.206 -19.384 1.00 86.56 310 ALA A CA 1
ATOM 2531 C C . ALA A 1 310 ? 0.363 -2.718 -19.248 1.00 86.56 310 ALA A C 1
ATOM 2533 O O . ALA A 1 310 ? -0.119 -2.101 -20.191 1.00 86.56 310 ALA A O 1
ATOM 2534 N N . ARG A 1 311 ? 0.649 -2.085 -18.105 1.00 80.88 311 ARG A N 1
ATOM 2535 C CA . ARG A 1 311 ? 0.281 -0.673 -17.895 1.00 80.88 311 ARG A CA 1
ATOM 2536 C C . ARG A 1 311 ? 0.913 0.277 -18.908 1.00 80.88 311 ARG A C 1
ATOM 2538 O O . ARG A 1 311 ? 0.278 1.269 -19.262 1.00 80.88 311 ARG A O 1
ATOM 2545 N N . ILE A 1 312 ? 2.113 -0.037 -19.386 1.00 82.88 312 ILE A N 1
ATOM 2546 C CA . ILE A 1 312 ? 2.747 0.705 -20.476 1.00 82.88 312 ILE A CA 1
ATOM 2547 C C . ILE A 1 312 ? 1.958 0.514 -21.777 1.00 82.88 312 ILE A C 1
ATOM 2549 O O . ILE A 1 312 ? 1.558 1.507 -22.378 1.00 82.88 312 ILE A O 1
ATOM 2553 N N . TYR A 1 313 ? 1.623 -0.719 -22.168 1.00 85.38 313 TYR A N 1
ATOM 2554 C CA . TYR A 1 313 ? 0.806 -0.963 -23.366 1.00 85.38 313 TYR A CA 1
ATOM 2555 C C . TYR A 1 313 ? -0.593 -0.349 -23.293 1.00 85.38 313 TYR A C 1
ATOM 2557 O O . TYR A 1 313 ? -1.074 0.180 -24.291 1.00 85.38 313 TYR A O 1
ATOM 2565 N N . PHE A 1 314 ? -1.211 -0.321 -22.112 1.00 82.06 314 PHE A N 1
ATOM 2566 C CA . PHE A 1 314 ? -2.468 0.395 -21.900 1.00 82.06 314 PHE A CA 1
ATOM 2567 C C . PHE A 1 314 ? -2.327 1.895 -22.192 1.00 82.06 314 PHE A C 1
ATOM 2569 O O . PHE A 1 314 ? -3.196 2.481 -22.828 1.00 82.06 314 PHE A O 1
ATOM 2576 N N . SER A 1 315 ? -1.221 2.517 -21.766 1.00 75.06 315 SER A N 1
ATOM 2577 C CA . SER A 1 315 ? -0.956 3.937 -22.047 1.00 75.06 315 SER A CA 1
ATOM 2578 C C . SER A 1 315 ? -0.684 4.234 -23.526 1.00 75.06 315 SER A C 1
ATOM 2580 O O . SER A 1 315 ? -0.836 5.373 -23.946 1.00 75.06 315 SER A O 1
ATOM 2582 N N . GLN A 1 316 ? -0.324 3.211 -24.306 1.00 79.12 316 GLN A N 1
ATOM 2583 C CA . GLN A 1 316 ? -0.149 3.285 -25.758 1.00 79.12 316 GLN A CA 1
ATOM 2584 C C . GLN A 1 316 ? -1.418 2.903 -26.534 1.00 79.12 316 GLN A C 1
ATOM 2586 O O . GLN A 1 316 ? -1.342 2.690 -27.740 1.00 79.12 316 GLN A O 1
ATOM 2591 N N . GLU A 1 317 ? -2.554 2.731 -25.848 1.00 82.19 317 GLU A N 1
ATOM 2592 C CA . GLU A 1 317 ? -3.813 2.261 -26.446 1.00 82.19 317 GLU A CA 1
ATOM 2593 C C . GLU A 1 317 ? -3.677 0.896 -27.159 1.00 82.19 317 GLU A C 1
ATOM 2595 O O . GLU A 1 317 ? -4.456 0.545 -28.042 1.00 82.19 317 GLU A O 1
ATOM 2600 N N . ASN A 1 318 ? -2.693 0.082 -26.758 1.00 85.88 318 ASN A N 1
ATOM 2601 C CA . ASN A 1 318 ? -2.449 -1.242 -27.322 1.00 85.88 318 ASN A CA 1
ATOM 2602 C C . ASN A 1 318 ? -3.151 -2.325 -26.486 1.00 85.88 318 ASN A C 1
ATOM 2604 O O . ASN A 1 318 ? -2.527 -3.015 -25.673 1.00 85.88 318 ASN A O 1
ATOM 2608 N N . SER A 1 319 ? -4.467 -2.463 -26.679 1.00 85.62 319 SER A N 1
ATOM 2609 C CA . SER A 1 319 ? -5.307 -3.414 -25.933 1.00 85.62 319 SER A CA 1
ATOM 2610 C C . SER A 1 319 ? -4.887 -4.878 -26.111 1.00 85.62 319 SER A C 1
ATOM 2612 O O . SER A 1 319 ? -4.998 -5.662 -25.170 1.00 85.62 319 SER A O 1
ATOM 2614 N N . GLU A 1 320 ? -4.369 -5.258 -27.284 1.00 89.50 320 GLU A N 1
ATOM 2615 C CA . GLU A 1 320 ? -3.921 -6.630 -27.563 1.00 89.50 320 GLU A CA 1
ATOM 2616 C C . GLU A 1 320 ? -2.740 -7.016 -26.666 1.00 89.50 320 GLU A C 1
ATOM 2618 O O . GLU A 1 320 ? -2.838 -7.960 -25.878 1.00 89.50 320 GLU A O 1
ATOM 2623 N N . LYS A 1 321 ? -1.650 -6.238 -26.710 1.00 90.88 321 LYS A N 1
ATOM 2624 C CA . LYS A 1 321 ? -0.472 -6.503 -25.875 1.00 90.88 321 LYS A CA 1
ATOM 2625 C C . LYS A 1 321 ? -0.759 -6.289 -24.394 1.00 90.88 321 LYS A C 1
ATOM 2627 O O . LYS A 1 321 ? -0.208 -6.998 -23.553 1.00 90.88 321 LYS A O 1
ATOM 2632 N N . PHE A 1 322 ? -1.635 -5.342 -24.053 1.00 87.81 322 PHE A N 1
ATOM 2633 C CA . PHE A 1 322 ? -2.119 -5.186 -22.683 1.00 87.81 322 PHE A CA 1
ATOM 2634 C C . PHE A 1 322 ? -2.741 -6.486 -22.158 1.00 87.81 322 PHE A C 1
ATOM 2636 O O . PHE A 1 322 ? -2.329 -6.982 -21.107 1.00 87.81 322 PHE A O 1
ATOM 2643 N N . ASN A 1 323 ? -3.686 -7.059 -22.907 1.00 88.94 323 ASN A N 1
ATOM 2644 C CA . ASN A 1 323 ? -4.360 -8.301 -22.537 1.00 88.94 323 ASN A CA 1
ATOM 2645 C C . ASN A 1 323 ? -3.389 -9.481 -22.480 1.00 88.94 323 ASN A C 1
ATOM 2647 O O . ASN A 1 323 ? -3.431 -10.250 -21.520 1.00 88.94 323 ASN A O 1
ATOM 2651 N N . GLU A 1 324 ? -2.479 -9.592 -23.450 1.00 92.81 324 GLU A N 1
ATOM 2652 C CA . GLU A 1 324 ? -1.446 -10.630 -23.473 1.00 92.81 324 GLU A CA 1
ATOM 2653 C C . GLU A 1 324 ? -0.627 -10.638 -22.171 1.00 92.81 324 GLU A C 1
ATOM 2655 O O . GLU A 1 324 ? -0.423 -11.689 -21.558 1.00 92.81 324 GLU A O 1
ATOM 2660 N N . MET A 1 325 ? -0.201 -9.462 -21.699 1.00 93.56 325 MET A N 1
ATOM 2661 C CA . MET A 1 325 ? 0.588 -9.356 -20.470 1.00 93.56 325 MET A CA 1
ATOM 2662 C C . MET A 1 325 ? -0.223 -9.708 -19.216 1.00 93.56 325 MET A C 1
ATOM 2664 O O . MET A 1 325 ? 0.299 -10.362 -18.312 1.00 93.56 325 MET A O 1
ATOM 2668 N N . LEU A 1 326 ? -1.504 -9.329 -19.151 1.00 89.25 326 LEU A N 1
ATOM 2669 C CA . LEU A 1 326 ? -2.372 -9.713 -18.031 1.00 89.25 326 LEU A CA 1
ATOM 2670 C C . LEU A 1 326 ? -2.666 -11.217 -18.006 1.00 89.25 326 LEU A C 1
ATOM 2672 O O . LEU A 1 326 ? -2.756 -11.806 -16.927 1.00 89.25 326 LEU A O 1
ATOM 2676 N N . ILE A 1 327 ? -2.794 -11.851 -19.173 1.00 90.38 327 ILE A N 1
ATOM 2677 C CA . ILE A 1 327 ? -2.951 -13.305 -19.283 1.00 90.38 327 ILE A CA 1
ATOM 2678 C C . ILE A 1 327 ? -1.691 -14.002 -18.765 1.00 90.38 327 ILE A C 1
ATOM 2680 O O . ILE A 1 327 ? -1.806 -14.836 -17.870 1.00 90.38 327 ILE A O 1
ATOM 2684 N N . LYS A 1 328 ? -0.498 -13.586 -19.211 1.00 91.69 328 LYS A N 1
ATOM 2685 C CA . LYS A 1 328 ? 0.784 -14.112 -18.703 1.00 91.69 328 LYS A CA 1
ATOM 2686 C C . LYS A 1 328 ? 0.911 -13.972 -17.183 1.00 91.69 328 LYS A C 1
ATOM 2688 O O . LYS A 1 328 ? 1.277 -14.924 -16.495 1.00 91.69 328 LYS A O 1
ATOM 2693 N N . ALA A 1 329 ? 0.535 -12.819 -16.625 1.00 88.06 329 ALA A N 1
ATOM 2694 C CA . ALA A 1 329 ? 0.524 -12.620 -15.175 1.00 88.06 329 ALA A CA 1
ATOM 2695 C C . ALA A 1 329 ? -0.408 -13.615 -14.449 1.00 88.06 329 ALA A C 1
ATOM 2697 O O . ALA A 1 329 ? -0.052 -14.139 -13.389 1.00 88.06 329 ALA A O 1
ATOM 2698 N N . LYS A 1 330 ? -1.574 -13.925 -15.034 1.00 86.94 330 LYS A N 1
ATOM 2699 C CA . LYS A 1 330 ? -2.512 -14.927 -14.502 1.00 86.94 330 LYS A CA 1
ATOM 2700 C C . LYS A 1 330 ? -2.046 -16.369 -14.687 1.00 86.94 330 LYS A C 1
ATOM 2702 O O . LYS A 1 330 ? -2.385 -17.202 -13.855 1.00 86.94 330 LYS A O 1
ATOM 2707 N N . GLU A 1 331 ? -1.301 -16.684 -15.738 1.00 89.31 331 GLU A N 1
ATOM 2708 C CA . GLU A 1 331 ? -0.698 -18.013 -15.911 1.00 89.31 331 GLU A CA 1
ATOM 2709 C C . GLU A 1 331 ? 0.322 -18.294 -14.803 1.00 89.31 331 GLU A C 1
ATOM 2711 O O . GLU A 1 331 ? 0.341 -19.384 -14.236 1.00 89.31 331 GLU A O 1
ATOM 2716 N N . ILE A 1 332 ? 1.102 -17.275 -14.428 1.00 86.00 332 ILE A N 1
ATOM 2717 C CA . ILE A 1 332 ? 2.061 -17.336 -13.318 1.00 86.00 332 ILE A CA 1
ATOM 2718 C C . ILE A 1 332 ? 1.343 -17.406 -11.964 1.00 86.00 332 ILE A C 1
ATOM 2720 O O . ILE A 1 332 ? 1.724 -18.180 -11.085 1.00 86.00 332 ILE A O 1
ATOM 2724 N N . ASN A 1 333 ? 0.305 -16.588 -11.771 1.00 81.69 333 ASN A N 1
ATOM 2725 C CA . ASN A 1 333 ? -0.498 -16.565 -10.554 1.00 81.69 333 ASN A CA 1
ATOM 2726 C C . ASN A 1 333 ? -1.989 -16.532 -10.905 1.00 81.69 333 ASN A C 1
ATOM 2728 O O . ASN A 1 333 ? -2.575 -15.468 -11.096 1.00 81.69 333 ASN A O 1
ATOM 2732 N N . SER A 1 334 ? -2.638 -17.697 -10.915 1.00 76.12 334 SER A N 1
ATOM 2733 C CA . SER A 1 334 ? -4.062 -17.808 -11.274 1.00 76.12 334 SER A CA 1
ATOM 2734 C C . SER A 1 334 ? -4.982 -16.984 -10.364 1.00 76.12 334 SER A C 1
ATOM 2736 O O . SER A 1 334 ? -6.028 -16.497 -10.810 1.00 76.12 334 SER A O 1
ATOM 2738 N N . GLY A 1 335 ? -4.553 -16.767 -9.115 1.00 73.50 335 GLY A N 1
ATOM 2739 C CA . GLY A 1 335 ? -5.214 -15.929 -8.119 1.00 73.50 335 GLY A CA 1
ATOM 2740 C C . GLY A 1 335 ? -4.991 -14.424 -8.280 1.00 73.50 335 GLY A C 1
ATOM 2741 O O . GLY A 1 335 ? -5.557 -13.678 -7.484 1.00 73.50 335 GLY A O 1
ATOM 2742 N N . ASP A 1 336 ? -4.220 -13.982 -9.282 1.00 78.62 336 ASP A N 1
ATOM 2743 C CA . ASP A 1 336 ? -3.855 -12.581 -9.497 1.00 78.62 336 ASP A CA 1
ATOM 2744 C C . ASP A 1 336 ? -5.078 -11.673 -9.632 1.00 78.62 336 ASP A C 1
ATOM 2746 O O . ASP A 1 336 ? -5.802 -11.634 -10.644 1.00 78.62 336 ASP A O 1
ATOM 2750 N N . ARG A 1 337 ? -5.310 -10.929 -8.556 1.00 77.12 337 ARG A N 1
ATOM 2751 C CA . ARG A 1 337 ? -6.483 -10.079 -8.416 1.00 77.12 337 ARG A CA 1
ATOM 2752 C C . ARG A 1 337 ? -6.414 -8.852 -9.306 1.00 77.12 337 ARG A C 1
ATOM 2754 O O . ARG A 1 337 ? -7.451 -8.455 -9.838 1.00 77.12 337 ARG A O 1
ATOM 2761 N N . ALA A 1 338 ? -5.231 -8.262 -9.469 1.00 76.88 338 ALA A N 1
ATOM 2762 C CA . ALA A 1 338 ? -5.065 -7.047 -10.257 1.00 76.88 338 ALA A CA 1
ATOM 2763 C C . ALA A 1 338 ? -5.409 -7.328 -11.723 1.00 76.88 338 ALA A C 1
ATOM 2765 O O . ALA A 1 338 ? -6.278 -6.656 -12.282 1.00 76.88 338 ALA A O 1
ATOM 2766 N N . SER A 1 339 ? -4.840 -8.390 -12.303 1.00 81.00 339 SER A N 1
ATOM 2767 C CA . SER A 1 339 ? -5.162 -8.802 -13.677 1.00 81.00 339 SER A CA 1
ATOM 2768 C C . SER A 1 339 ? -6.637 -9.135 -13.856 1.00 81.00 339 SER A C 1
ATOM 2770 O O . SER A 1 339 ? -7.246 -8.736 -14.843 1.00 81.00 339 SER A O 1
ATOM 2772 N N . THR A 1 340 ? -7.249 -9.809 -12.879 1.00 82.19 340 THR A N 1
ATOM 2773 C CA . THR A 1 340 ? -8.682 -10.139 -12.933 1.00 82.19 340 THR A CA 1
ATOM 2774 C C . THR A 1 340 ? -9.559 -8.881 -12.977 1.00 82.19 340 THR A C 1
ATOM 2776 O O . THR A 1 340 ? -10.532 -8.835 -13.727 1.00 82.19 340 THR A O 1
ATOM 2779 N N . VAL A 1 341 ? -9.213 -7.846 -12.203 1.00 81.56 341 VAL A N 1
ATOM 2780 C CA . VAL A 1 341 ? -9.929 -6.561 -12.215 1.00 81.56 341 VAL A CA 1
ATOM 2781 C C . VAL A 1 341 ? -9.760 -5.846 -13.554 1.00 81.56 341 VAL A C 1
ATOM 2783 O O . VAL A 1 341 ? -10.754 -5.373 -14.101 1.00 81.56 341 VAL A O 1
ATOM 2786 N N . TYR A 1 342 ? -8.537 -5.765 -14.083 1.00 78.56 342 TYR A N 1
ATOM 2787 C CA . TYR A 1 342 ? -8.281 -5.062 -15.343 1.00 78.56 342 TYR A CA 1
ATOM 2788 C C . TYR A 1 342 ? -8.936 -5.748 -16.547 1.00 78.56 342 TYR A C 1
ATOM 2790 O O . TYR A 1 342 ? -9.587 -5.069 -17.336 1.00 78.56 342 TYR A O 1
ATOM 2798 N N . LEU A 1 343 ? -8.841 -7.079 -16.652 1.00 80.88 343 LEU A N 1
ATOM 2799 C CA . LEU A 1 343 ? -9.494 -7.841 -17.724 1.00 80.88 343 LEU A CA 1
ATOM 2800 C C . LEU A 1 343 ? -11.017 -7.657 -17.694 1.00 80.88 343 LEU A C 1
ATOM 2802 O O . LEU A 1 343 ? -11.641 -7.461 -18.733 1.00 80.88 343 LEU A O 1
ATOM 2806 N N . LYS A 1 344 ? -11.619 -7.656 -16.496 1.00 80.38 344 LYS A N 1
ATOM 2807 C CA . LYS A 1 344 ? -13.052 -7.390 -16.344 1.00 80.38 344 LYS A CA 1
ATOM 2808 C C . LYS A 1 344 ? -13.417 -5.956 -16.732 1.00 80.38 344 LYS A C 1
ATOM 2810 O O . LYS A 1 344 ? -14.412 -5.751 -17.414 1.00 80.38 344 LYS A O 1
ATOM 2815 N N . TYR A 1 345 ? -12.630 -4.975 -16.290 1.00 74.25 345 TYR A N 1
ATOM 2816 C CA . TYR A 1 345 ? -12.861 -3.571 -16.628 1.00 74.25 345 TYR A CA 1
ATOM 2817 C C . TYR A 1 345 ? -12.878 -3.357 -18.145 1.00 74.25 345 TYR A C 1
ATOM 2819 O O . TYR A 1 345 ? -13.749 -2.645 -18.636 1.00 74.25 345 TYR A O 1
ATOM 2827 N N . LEU A 1 346 ? -11.963 -4.003 -18.875 1.00 66.94 346 LEU A N 1
ATOM 2828 C CA . LEU A 1 346 ? -11.953 -3.939 -20.332 1.00 66.94 346 LEU A CA 1
ATOM 2829 C C . LEU A 1 346 ? -13.172 -4.603 -20.966 1.00 66.94 346 LEU A C 1
ATOM 2831 O O . LEU A 1 346 ? -13.831 -3.955 -21.773 1.00 66.94 346 LEU A O 1
ATOM 2835 N N . ALA A 1 347 ? -13.518 -5.827 -20.556 1.00 68.12 347 ALA A N 1
ATOM 2836 C CA . ALA A 1 347 ? -14.701 -6.526 -21.067 1.00 68.12 347 ALA A CA 1
ATOM 2837 C C . ALA A 1 347 ? -15.989 -5.699 -20.879 1.00 68.12 347 ALA A C 1
ATOM 2839 O O . ALA A 1 347 ? -16.785 -5.550 -21.807 1.00 68.12 347 ALA A O 1
ATOM 2840 N N . ASP A 1 348 ? -16.140 -5.080 -19.702 1.00 67.00 348 ASP A N 1
ATOM 2841 C CA . ASP A 1 348 ? -17.265 -4.195 -19.384 1.00 67.00 348 ASP A CA 1
ATOM 2842 C C . ASP A 1 348 ? -17.229 -2.883 -20.207 1.00 67.00 348 ASP A C 1
ATOM 2844 O O . ASP A 1 348 ? -18.277 -2.290 -20.465 1.00 67.00 348 ASP A O 1
ATOM 2848 N N . SER A 1 349 ? -16.043 -2.410 -20.617 1.00 63.38 349 SER A N 1
ATOM 2849 C CA . SER A 1 349 ? -15.867 -1.181 -21.413 1.00 63.38 349 SER A CA 1
ATOM 2850 C C . SER A 1 349 ? -15.991 -1.382 -22.928 1.00 63.38 349 SER A C 1
ATOM 2852 O O . SER A 1 349 ? -16.405 -0.457 -23.622 1.00 63.38 349 SER A O 1
ATOM 2854 N N . GLU A 1 350 ? -15.691 -2.583 -23.428 1.00 54.12 350 GLU A N 1
ATOM 2855 C CA . GLU A 1 350 ? -15.806 -2.962 -24.845 1.00 54.12 350 GLU A CA 1
ATOM 2856 C C . GLU A 1 350 ? -17.176 -3.584 -25.186 1.00 54.12 350 GLU A C 1
ATOM 2858 O O . GLU A 1 350 ? -17.458 -3.868 -26.347 1.00 54.12 350 GLU A O 1
ATOM 2863 N N . GLY A 1 351 ? -18.069 -3.745 -24.200 1.00 35.91 351 GLY A N 1
ATOM 2864 C CA . GLY A 1 351 ? -19.445 -4.200 -24.424 1.00 35.91 351 GLY A CA 1
ATOM 2865 C C . GLY A 1 351 ? -19.572 -5.685 -24.776 1.00 35.91 351 GLY A C 1
ATOM 2866 O O . GLY A 1 351 ? -20.522 -6.061 -25.460 1.00 35.91 351 GLY A O 1
ATOM 2867 N N . ILE A 1 352 ? -18.644 -6.525 -24.313 1.00 38.22 352 ILE A N 1
ATOM 2868 C CA . ILE A 1 352 ? -18.661 -7.969 -24.567 1.00 38.22 352 ILE A CA 1
ATOM 2869 C C . ILE A 1 352 ? -19.073 -8.691 -23.277 1.00 38.22 352 ILE A C 1
ATOM 2871 O O . ILE A 1 352 ? -18.251 -8.945 -22.395 1.00 38.22 352 ILE A O 1
ATOM 2875 N N . LEU A 1 353 ? -20.368 -9.013 -23.188 1.00 35.97 353 LEU A N 1
ATOM 2876 C CA . LEU A 1 353 ? -20.928 -10.070 -22.338 1.00 35.97 353 LEU A CA 1
ATOM 2877 C C . LEU A 1 353 ? -21.678 -11.075 -23.207 1.00 35.97 353 LEU A C 1
ATOM 2879 O O . LEU A 1 353 ? -22.485 -10.618 -24.050 1.00 35.97 353 LEU A O 1
#

Sequence (353 aa):
MKILKKITLLINPLFLLTVVMVIFPALLNAQKEAGYSSSNRIFLEHEMAGKIDSLRASFGQHIHMENKEFELPLLIALSHYPSLKDTKIKIVYKNTKIPLSARPALGNLFRSKANRIYKLIVDRKSLHVRGQSLNAQVGVFAHELGHLLFYKEKSNFGIAGFGVNYILSKKYRNKDERIRDKLVIEHGLGWQLYHFLSLYTHPWEMLPLIEANDYKEQELFAFLKEKNDLMSKGLFEEAIKSYTQYLQNHPHHEKLLAVELYTSTLFHATDLSRKKEDEQVEDLAERVIAFAQSATELFPSSPFAYHLLARIYFSQENSEKFNEMLIKAKEINSGDRASTVYLKYLADSEGIL

Secondary structure (DSSP, 8-state):
--STTSSSS-S-HHHHHHIIIIIHHHHHHHHHHSS-----SS--HHHHHTTHHHHHHHH-TTEE-SSSTTHHHHHHHHHT-GGGTT-EEEEEEE--SSSEEEEE-GGGGGS-GGG-EEEEEEESS-HHHHTS-HHHHHHHHHHHHHHHHHHHHS-HHHHHHHHHHHHH-HHHHHHHHHHHHHHHHHTT-HHHHHHHHTTTS-GGGGHHHHHTT-TT-HHHHHHHHHHHHHHHTT-HHHHHHHHHHHHHH-GGGHHHHHHHHHHHHHH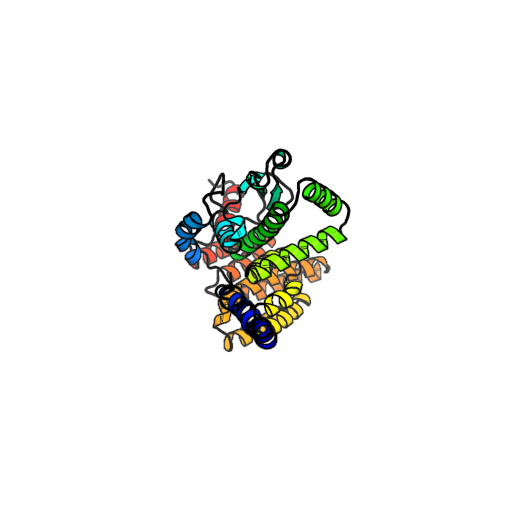HHHHHHTTS-HHHHHHHHHHHHHHHHHHHHH-TT-HHHHHHHHHHHHHTT-HHHHHHHHHHHHHH-TT-HHHHHHHHHHHHHHT--

Radius of gyration: 23.87 Å; chains: 1; bounding box: 49×45×94 Å